Protein AF-0000000075208226 (afdb_homodimer)

Sequence (206 aa):
MAIVNATDQTFNTETSEGLVLADFWAPWCGPCKMIAPVLEELDQENEAVKIVKLDVDENQETAGKYGVMSIPTLMVFKDGELVEQVVGFQPKEALAQLLEKHKMAIVNATDQTFNTETSEGLVLADFWAPWCGPCKMIAPVLEELDQENEAVKIVKLDVDENQETAGKYGVMSIPTLMVFKDGELVEQVVGFQPKEALAQLLEKHK

Secondary structure (DSSP, 8-state):
-PPEE--TTTHHHHTSSSEEEEEEE-TT-HHHHHHHHHHHHHHHH-TTEEEEEEETTT-HHHHHHTT--SSSEEEEEETTEEEEEEES---HHHHHHHHHTT-/-PPEE--TTTHHHHTSSSEEEEEEE-TT-HHHHHHHHHHHHHHHH-TTEEEEEEETTT-HHHHHHTT--SSSEEEEEETTEEEEEEES---HHHHHHHHHTT-

pLDDT: mean 95.99, std 4.0, range [64.94, 98.88]

Foldseek 3Di:
DDEAEDALVCVQVQQQAFKEKEWEDAPPDDLSVVCVVLVVVCVVVDVRYHYYYYDCVRHVPVCVVVVPDAPRKIFIGHNRDTDDIDHTHDHNVRVVVVSVVVD/DDEAEDALVCVQVQQQAFKEKEWEDAPPDDLSVVCVVLVVVCVVVDVRYHYYYYDCVRHVPVCVVVVPDAPRKIFIGHNRHTDDIDHTHDHNVRVVVVSVVVD

Solvent-accessible surface area (backbone atoms only — not comparable to full-atom values): 10830 Å² total; per-residue (Å²): 86,80,73,40,78,42,44,67,85,40,38,65,70,70,32,40,60,52,42,23,43,36,39,36,31,46,96,86,35,65,57,32,59,63,38,48,61,45,51,52,51,47,23,71,73,32,71,76,37,45,43,35,33,32,47,40,87,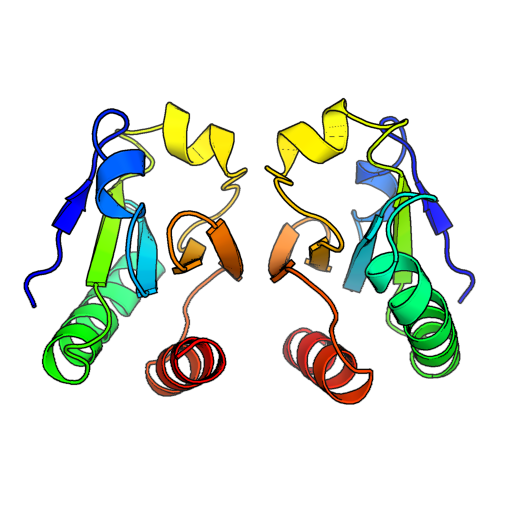83,19,51,64,50,32,50,53,56,36,61,82,60,72,24,28,39,35,34,23,49,53,54,39,77,45,34,34,41,45,45,81,63,57,58,69,56,51,51,51,56,51,57,73,72,105,88,79,73,38,79,44,44,66,85,39,39,66,70,71,32,40,60,51,41,22,43,35,38,36,31,47,96,88,36,63,57,32,60,63,38,49,63,44,52,52,51,46,25,72,72,31,73,76,38,46,43,36,35,34,47,40,85,83,20,51,66,49,33,51,53,56,36,61,82,61,72,24,26,39,34,34,23,51,52,53,38,76,44,34,35,41,46,45,81,63,57,58,68,58,51,50,51,57,52,59,73,72,105

Nearest PDB structures (foldseek):
  3hhv-assembly1_A-2  TM=9.710E-01  e=3.296E-13  Saccharolobus solfataricus
  3f3q-assembly1_A  TM=9.389E-01  e=1.644E-11  Saccharomyces cerevisiae
  7ysi-assembly1_A  TM=9.400E-01  e=1.464E-10  Acinetobacter baumannii
  5ykw-assembly1_A  TM=9.027E-01  e=3.035E-10  Saccharomyces cerevisiae S288C
  1r26-assembly1_A  TM=8.279E-01  e=9.361E-10  Trypanosoma brucei brucei

Structure (mmCIF, N/CA/C/O backbone):
data_AF-0000000075208226-model_v1
#
loop_
_entity.id
_entity.type
_entity.pdbx_description
1 polymer Thioredoxin
#
loop_
_atom_site.group_PDB
_atom_site.id
_atom_site.type_symbol
_atom_site.label_atom_id
_atom_site.label_alt_id
_atom_site.label_comp_id
_atom_site.label_asym_id
_atom_site.label_entity_id
_atom_site.label_seq_id
_atom_site.pdbx_PDB_ins_code
_atom_site.Cartn_x
_atom_site.Cartn_y
_atom_site.Cartn_z
_atom_site.occupancy
_atom_site.B_iso_or_equiv
_atom_site.auth_seq_id
_atom_site.auth_comp_id
_atom_site.auth_asym_id
_atom_site.auth_atom_id
_atom_site.pdbx_PDB_model_num
ATOM 1 N N . MET A 1 1 ? -4.32 -23.328 -3.818 1 65.06 1 MET A N 1
ATOM 2 C CA . MET A 1 1 ? -4.57 -23.031 -5.227 1 65.06 1 MET A CA 1
ATOM 3 C C . MET A 1 1 ? -3.275 -22.703 -5.957 1 65.06 1 MET A C 1
ATOM 5 O O . MET A 1 1 ? -2.264 -22.391 -5.32 1 65.06 1 MET A O 1
ATOM 9 N N . ALA A 1 2 ? -3.287 -22.875 -7.258 1 85.69 2 ALA A N 1
ATOM 10 C CA . ALA A 1 2 ? -2.037 -22.656 -7.98 1 85.69 2 ALA A CA 1
ATOM 11 C C . ALA A 1 2 ? -1.746 -21.156 -8.133 1 85.69 2 ALA A C 1
ATOM 13 O O . ALA A 1 2 ? -2.648 -20.375 -8.43 1 85.69 2 ALA A O 1
ATOM 14 N N . ILE A 1 3 ? -0.518 -20.797 -7.871 1 96.12 3 ILE A N 1
ATOM 15 C CA . ILE A 1 3 ? -0.047 -19.438 -8.062 1 96.12 3 ILE A CA 1
ATOM 16 C C . ILE A 1 3 ? -0.148 -19.047 -9.539 1 96.12 3 ILE A C 1
ATOM 18 O O . ILE A 1 3 ? 0.286 -19.812 -10.414 1 96.12 3 ILE A O 1
ATOM 22 N N . VAL A 1 4 ? -0.696 -17.922 -9.812 1 97.88 4 VAL A N 1
ATOM 23 C CA . VAL A 1 4 ? -0.943 -17.469 -11.172 1 97.88 4 VAL A CA 1
ATOM 24 C C . VAL A 1 4 ? 0.126 -16.453 -11.578 1 97.88 4 VAL A C 1
ATOM 26 O O . VAL A 1 4 ? 0.45 -15.547 -10.812 1 97.88 4 VAL A O 1
ATOM 29 N N . ASN A 1 5 ? 0.646 -16.625 -12.734 1 98.25 5 ASN A N 1
ATOM 30 C CA . ASN A 1 5 ? 1.503 -15.609 -13.328 1 98.25 5 ASN A CA 1
ATOM 31 C C . ASN A 1 5 ? 0.708 -14.664 -14.227 1 98.25 5 ASN A C 1
ATOM 33 O O . ASN A 1 5 ? 0.336 -15.031 -15.344 1 98.25 5 ASN A O 1
ATOM 37 N N . ALA A 1 6 ? 0.47 -13.492 -13.789 1 98.75 6 ALA A N 1
ATOM 38 C CA . ALA A 1 6 ? -0.34 -12.523 -14.523 1 98.75 6 ALA A CA 1
ATOM 39 C C . ALA A 1 6 ? 0.527 -11.664 -15.438 1 98.75 6 ALA A C 1
ATOM 41 O O . ALA A 1 6 ? 1.756 -11.68 -15.336 1 98.75 6 ALA A O 1
ATOM 42 N N . THR A 1 7 ? -0.099 -11.008 -16.406 1 98.75 7 THR A N 1
ATOM 43 C CA . THR A 1 7 ? 0.493 -10.047 -17.328 1 98.75 7 THR A CA 1
ATOM 44 C C . THR A 1 7 ? -0.26 -8.719 -17.281 1 98.75 7 THR A C 1
ATOM 46 O O . THR A 1 7 ? -1.289 -8.609 -16.609 1 98.75 7 THR A O 1
ATOM 49 N N . ASP A 1 8 ? 0.323 -7.758 -17.984 1 98.75 8 ASP A N 1
ATOM 50 C CA . ASP A 1 8 ? -0.383 -6.488 -18.125 1 98.75 8 ASP A CA 1
ATOM 51 C C . ASP A 1 8 ? -1.81 -6.703 -18.625 1 98.75 8 ASP A C 1
ATOM 53 O O . ASP A 1 8 ? -2.727 -5.977 -18.234 1 98.75 8 ASP A O 1
ATOM 57 N N . GLN A 1 9 ? -2.025 -7.77 -19.312 1 98.5 9 GLN A N 1
ATOM 58 C CA . GLN A 1 9 ? -3.318 -8 -19.953 1 98.5 9 GLN A CA 1
ATOM 59 C C . GLN A 1 9 ? -4.277 -8.719 -19 1 98.5 9 GLN A C 1
ATOM 61 O O . GLN A 1 9 ? -5.496 -8.562 -19.109 1 98.5 9 GLN A O 1
ATOM 66 N N . THR A 1 10 ? -3.773 -9.406 -18.078 1 98.75 10 THR A N 1
ATOM 67 C CA . THR A 1 10 ? -4.656 -10.297 -17.328 1 98.75 10 THR A CA 1
ATOM 68 C C . THR A 1 10 ? -4.723 -9.891 -15.859 1 98.75 10 THR A C 1
ATOM 70 O O . THR A 1 10 ? -5.594 -10.359 -15.117 1 98.75 10 THR A O 1
ATOM 73 N N . PHE A 1 11 ? -3.869 -9.062 -15.406 1 98.75 11 PHE A N 1
ATOM 74 C CA . PHE A 1 11 ? -3.732 -8.734 -13.992 1 98.75 11 PHE A CA 1
ATOM 75 C C . PHE A 1 11 ? -5.07 -8.305 -13.406 1 98.75 11 PHE A C 1
ATOM 77 O O . PHE A 1 11 ? -5.473 -8.781 -12.344 1 98.75 11 PHE A O 1
ATOM 84 N N . ASN A 1 12 ? -5.746 -7.387 -14.109 1 97.88 12 ASN A N 1
ATOM 85 C CA . ASN A 1 12 ? -7.023 -6.887 -13.609 1 97.88 12 ASN A CA 1
ATOM 86 C C . ASN A 1 12 ? -8.039 -8.016 -13.438 1 97.88 12 ASN A C 1
ATOM 88 O O . ASN A 1 12 ? -8.75 -8.07 -12.43 1 97.88 12 ASN A O 1
ATOM 92 N N . THR A 1 13 ? -8.078 -8.859 -14.367 1 98.44 13 THR A N 1
ATOM 93 C CA . THR A 1 13 ? -8.992 -10 -14.289 1 98.44 13 THR A CA 1
ATOM 94 C C . THR A 1 13 ? -8.609 -10.922 -13.141 1 98.44 13 THR A C 1
ATOM 96 O O . THR A 1 13 ? -9.477 -11.352 -12.375 1 98.44 13 THR A O 1
ATOM 99 N N . GLU A 1 14 ? -7.336 -11.078 -12.945 1 98.44 14 GLU A N 1
ATOM 100 C CA . GLU A 1 14 ? -6.848 -12.023 -11.945 1 98.44 14 GLU A CA 1
ATOM 101 C C . GLU A 1 14 ? -7.062 -11.5 -10.531 1 98.44 14 GLU A C 1
ATOM 103 O O . GLU A 1 14 ? -7.09 -12.273 -9.57 1 98.44 14 GLU A O 1
ATOM 108 N N . THR A 1 15 ? -7.219 -10.234 -10.367 1 98.19 15 THR A N 1
ATOM 109 C CA . THR A 1 15 ? -7.336 -9.664 -9.031 1 98.19 15 THR A CA 1
ATOM 110 C C . THR A 1 15 ? -8.75 -9.133 -8.789 1 98.19 15 THR A C 1
ATOM 112 O O . THR A 1 15 ? -9.016 -8.484 -7.773 1 98.19 15 THR A O 1
ATOM 115 N N . SER A 1 16 ? -9.68 -9.43 -9.617 1 98.06 16 SER A N 1
ATOM 116 C CA . SER A 1 16 ? -10.961 -8.742 -9.664 1 98.06 16 SER A CA 1
ATOM 117 C C . SER A 1 16 ? -11.938 -9.336 -8.648 1 98.06 16 SER A C 1
ATOM 119 O O . SER A 1 16 ? -12.961 -8.719 -8.328 1 98.06 16 SER A O 1
ATOM 121 N N . GLU A 1 17 ? -11.695 -10.562 -8.211 1 97.69 17 GLU A N 1
ATOM 122 C CA . GLU A 1 17 ? -12.641 -11.227 -7.316 1 97.69 17 GLU A CA 1
ATOM 123 C C . GLU A 1 17 ? -11.922 -11.906 -6.16 1 97.69 17 GLU A C 1
ATOM 125 O O . GLU A 1 17 ? -10.836 -12.469 -6.34 1 97.69 17 GLU A O 1
ATOM 130 N N . GLY A 1 18 ? -12.578 -11.773 -4.984 1 97.38 18 GLY A N 1
ATOM 131 C CA . GLY A 1 18 ? -12.039 -12.484 -3.836 1 97.38 18 GLY A CA 1
ATOM 132 C C . GLY A 1 18 ? -10.836 -11.797 -3.217 1 97.38 18 GLY A C 1
ATOM 133 O O . GLY A 1 18 ? -10.625 -10.602 -3.414 1 97.38 18 GLY A O 1
ATOM 134 N N . LEU A 1 19 ? -10.141 -12.516 -2.344 1 98 19 LEU A N 1
ATOM 135 C CA . LEU A 1 19 ? -8.914 -12.039 -1.71 1 98 19 LEU A CA 1
ATOM 136 C C . LEU A 1 19 ? -7.684 -12.508 -2.475 1 98 19 LEU A C 1
ATOM 138 O O . LEU A 1 19 ? -7.488 -13.711 -2.666 1 98 19 LEU A O 1
ATOM 142 N N . VAL A 1 20 ? -6.898 -11.523 -2.918 1 98.38 20 VAL A N 1
ATOM 143 C CA . VAL A 1 20 ? -5.754 -11.836 -3.768 1 98.38 20 VAL A CA 1
ATOM 144 C C . VAL A 1 20 ? -4.492 -11.203 -3.189 1 98.38 20 VAL A C 1
ATOM 146 O O . VAL A 1 20 ? -4.504 -10.031 -2.795 1 98.38 20 VAL A O 1
ATOM 149 N N . LEU A 1 21 ? -3.484 -11.984 -3.076 1 98.56 21 LEU A N 1
ATOM 150 C CA . LEU A 1 21 ? -2.146 -11.469 -2.812 1 98.56 21 LEU A CA 1
ATOM 151 C C . LEU A 1 21 ? -1.324 -11.406 -4.098 1 98.56 21 LEU A C 1
ATOM 153 O O . LEU A 1 21 ? -1.037 -12.445 -4.703 1 98.56 21 LEU A O 1
ATOM 157 N N . ALA A 1 22 ? -0.977 -10.188 -4.449 1 98.75 22 ALA A N 1
ATOM 158 C CA . ALA A 1 22 ? -0.174 -9.984 -5.652 1 98.75 22 ALA A CA 1
ATOM 159 C C . ALA A 1 22 ? 1.283 -9.695 -5.301 1 98.75 22 ALA A C 1
ATOM 161 O O . ALA A 1 22 ? 1.569 -8.812 -4.488 1 98.75 22 ALA A O 1
ATOM 162 N N . ASP A 1 23 ? 2.145 -10.453 -5.938 1 98.75 23 ASP A N 1
ATOM 163 C CA . ASP A 1 23 ? 3.586 -10.328 -5.75 1 98.75 23 ASP A CA 1
ATOM 164 C C . ASP A 1 23 ? 4.246 -9.688 -6.969 1 98.75 23 ASP A C 1
ATOM 166 O O . ASP A 1 23 ? 4.316 -10.305 -8.031 1 98.75 23 ASP A O 1
ATOM 170 N N . PHE A 1 24 ? 4.625 -8.469 -6.82 1 98.75 24 PHE A N 1
ATOM 171 C CA . PHE A 1 24 ? 5.438 -7.809 -7.836 1 98.75 24 PHE A CA 1
ATOM 172 C C . PHE A 1 24 ? 6.914 -8.156 -7.66 1 98.75 24 PHE A C 1
ATOM 174 O O . PHE A 1 24 ? 7.52 -7.809 -6.645 1 98.75 24 PHE A O 1
ATOM 181 N N . TRP A 1 25 ? 7.48 -8.773 -8.672 1 98.25 25 TRP A N 1
ATOM 182 C CA . TRP A 1 25 ? 8.789 -9.398 -8.516 1 98.25 25 TRP A CA 1
ATOM 183 C C . TRP A 1 25 ? 9.609 -9.289 -9.797 1 98.25 25 TRP A C 1
ATOM 185 O O . TRP A 1 25 ? 9.125 -8.766 -10.805 1 98.25 25 TRP A O 1
ATOM 195 N N . ALA A 1 26 ? 10.875 -9.656 -9.68 1 98.38 26 ALA A N 1
ATOM 196 C CA . ALA A 1 26 ? 11.766 -9.836 -10.82 1 98.38 26 ALA A CA 1
ATOM 197 C C . ALA A 1 26 ? 12.758 -10.969 -10.578 1 98.38 26 ALA A C 1
ATOM 199 O O . ALA A 1 26 ? 13.078 -11.281 -9.43 1 98.38 26 ALA A O 1
ATOM 200 N N . PRO A 1 27 ? 13.234 -11.586 -11.68 1 97 27 PRO A N 1
ATOM 201 C CA . PRO A 1 27 ? 14.148 -12.719 -11.516 1 97 27 PRO A CA 1
ATOM 202 C C . PRO A 1 27 ? 15.477 -12.32 -10.867 1 97 27 PRO A C 1
ATOM 204 O O . PRO A 1 27 ? 16.141 -13.156 -10.258 1 97 27 PRO A O 1
ATOM 207 N N . TRP A 1 28 ? 15.914 -11.086 -10.961 1 97.06 28 TRP A N 1
ATOM 208 C CA . TRP A 1 28 ? 17.203 -10.609 -10.461 1 97.06 28 TRP A CA 1
ATOM 209 C C . TRP A 1 28 ? 17.078 -10.094 -9.031 1 97.06 28 TRP A C 1
ATOM 211 O O . TRP A 1 28 ? 18.062 -9.656 -8.4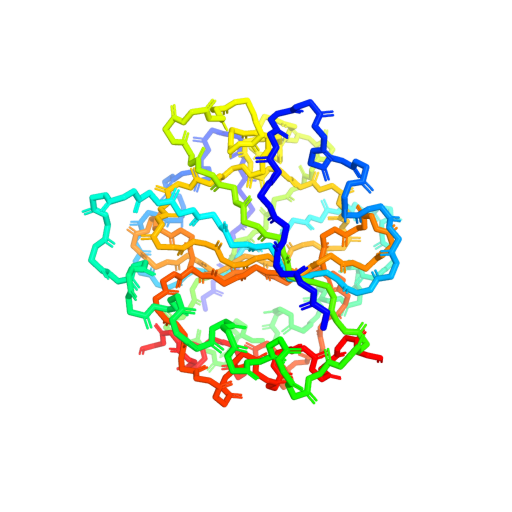3 1 97.06 28 TRP A O 1
ATOM 221 N N . CYS A 1 29 ? 15.977 -10.18 -8.531 1 97.12 29 CYS A N 1
ATOM 222 C CA . CYS A 1 29 ? 15.727 -9.617 -7.211 1 97.12 29 CYS A CA 1
ATOM 223 C C . CYS A 1 29 ? 15.938 -10.664 -6.125 1 97.12 29 CYS A C 1
ATOM 225 O O . CYS A 1 29 ? 15.133 -11.586 -5.988 1 97.12 29 CYS A O 1
ATOM 227 N N . GLY A 1 30 ? 16.891 -10.562 -5.285 1 96.31 30 GLY A N 1
ATOM 228 C CA . GLY A 1 30 ? 17.234 -11.508 -4.238 1 96.31 30 GLY A CA 1
ATOM 229 C C . GLY A 1 30 ? 16.125 -11.734 -3.238 1 96.31 30 GLY A C 1
ATOM 230 O O . GLY A 1 30 ? 15.656 -12.859 -3.068 1 96.31 30 GLY A O 1
ATOM 231 N N . PRO A 1 31 ? 15.727 -10.648 -2.623 1 96.94 31 PRO A N 1
ATOM 232 C CA . PRO A 1 31 ? 14.617 -10.805 -1.685 1 96.94 31 PRO A CA 1
ATOM 233 C C . PRO A 1 31 ? 13.383 -11.438 -2.328 1 96.94 31 PRO A C 1
ATOM 235 O O . PRO A 1 31 ? 12.664 -12.195 -1.676 1 96.94 31 PRO A O 1
ATOM 238 N N . CYS A 1 32 ? 13.109 -11.117 -3.539 1 97.81 32 CYS A N 1
ATOM 239 C CA . CYS A 1 32 ? 11.992 -11.734 -4.246 1 97.81 32 CYS A CA 1
ATOM 240 C C . CYS A 1 32 ? 12.141 -13.25 -4.27 1 97.81 32 CYS A C 1
ATOM 242 O O . CYS A 1 32 ? 11.156 -13.977 -4.094 1 97.81 32 CYS A O 1
ATOM 244 N N . LYS A 1 33 ? 13.258 -13.648 -4.488 1 96.56 33 LYS A N 1
ATOM 245 C CA . LYS A 1 33 ? 13.508 -15.086 -4.488 1 96.56 33 LYS A CA 1
ATOM 246 C C . LYS A 1 33 ? 13.25 -15.688 -3.111 1 96.56 33 LYS A C 1
ATOM 248 O O . LYS A 1 33 ? 12.781 -16.828 -3.004 1 96.56 33 LYS A O 1
ATOM 253 N N . MET A 1 34 ? 13.516 -14.906 -2.1 1 96.12 34 MET A N 1
ATOM 254 C CA . MET A 1 34 ? 13.328 -15.359 -0.725 1 96.12 34 MET A CA 1
ATOM 255 C C . MET A 1 34 ? 11.844 -15.461 -0.384 1 96.12 34 MET A C 1
ATOM 257 O O . MET A 1 34 ? 11.445 -16.281 0.447 1 96.12 34 MET A O 1
ATOM 261 N N . ILE A 1 35 ? 11.062 -14.719 -1.038 1 96.31 35 ILE A N 1
ATOM 262 C CA . ILE A 1 35 ? 9.641 -14.68 -0.72 1 96.31 35 ILE A CA 1
ATOM 263 C C . ILE A 1 35 ? 8.914 -15.781 -1.492 1 96.31 35 ILE A C 1
ATOM 265 O O . ILE A 1 35 ? 7.848 -16.234 -1.08 1 96.31 35 ILE A O 1
ATOM 269 N N . ALA A 1 36 ? 9.508 -16.219 -2.57 1 96.12 36 ALA A N 1
ATOM 270 C CA . ALA A 1 36 ? 8.859 -17.172 -3.465 1 96.12 36 ALA A CA 1
ATOM 271 C C . ALA A 1 36 ? 8.422 -18.422 -2.709 1 96.12 36 ALA A C 1
ATOM 273 O O . ALA A 1 36 ? 7.254 -18.812 -2.766 1 96.12 36 ALA A O 1
ATOM 274 N N . PRO A 1 37 ? 9.32 -19.031 -1.922 1 96.38 37 PRO A N 1
ATOM 275 C CA . PRO A 1 37 ? 8.898 -20.219 -1.181 1 96.38 37 PRO A CA 1
ATOM 276 C C . PRO A 1 37 ? 7.84 -19.906 -0.124 1 96.38 37 PRO A C 1
ATOM 278 O O . PRO A 1 37 ? 6.996 -20.75 0.18 1 96.38 37 PRO A O 1
ATOM 281 N N . VAL A 1 38 ? 7.871 -18.797 0.464 1 96.81 38 VAL A N 1
ATOM 282 C CA . VAL A 1 38 ? 6.883 -18.359 1.447 1 96.81 38 VAL A CA 1
ATOM 283 C C . VAL A 1 38 ? 5.5 -18.312 0.803 1 96.81 38 VAL A C 1
ATOM 285 O O . VAL A 1 38 ? 4.52 -18.766 1.385 1 96.81 38 VAL A O 1
ATOM 288 N N . LEU A 1 39 ? 5.488 -17.766 -0.419 1 97.44 39 LEU A N 1
ATOM 289 C CA . LEU A 1 39 ? 4.223 -17.656 -1.143 1 97.44 39 LEU A CA 1
ATOM 290 C C . LEU A 1 39 ? 3.686 -19.047 -1.484 1 97.44 39 LEU A C 1
ATOM 292 O O . LEU A 1 39 ? 2.475 -19.281 -1.444 1 97.44 39 LEU A O 1
ATOM 296 N N . GLU A 1 40 ? 4.559 -19.953 -1.773 1 96.31 40 GLU A N 1
ATOM 297 C CA . GLU A 1 40 ? 4.148 -21.312 -2.057 1 96.31 40 GLU A CA 1
ATOM 298 C C . GLU A 1 40 ? 3.52 -21.969 -0.828 1 96.31 40 GLU A C 1
ATOM 300 O O . GLU A 1 40 ? 2.482 -22.625 -0.931 1 96.31 40 GLU A O 1
ATOM 305 N N . GLU A 1 41 ? 4.141 -21.734 0.248 1 96.38 41 GLU A N 1
ATOM 306 C CA . GLU A 1 41 ? 3.607 -22.281 1.49 1 96.38 41 GLU A CA 1
ATOM 307 C C . GLU A 1 41 ? 2.25 -21.672 1.824 1 96.38 41 GLU A C 1
ATOM 309 O O . GLU A 1 41 ? 1.317 -22.391 2.201 1 96.38 41 GLU A O 1
ATOM 314 N N . LEU A 1 42 ? 2.166 -20.391 1.661 1 96.19 42 LEU A N 1
ATOM 315 C CA . LEU A 1 42 ? 0.911 -19.703 1.933 1 96.19 42 LEU A CA 1
ATOM 316 C C . LEU A 1 42 ? -0.197 -20.203 1.012 1 96.19 42 LEU A C 1
ATOM 318 O O . LEU A 1 42 ? -1.345 -20.344 1.437 1 96.19 42 LEU A O 1
ATOM 322 N N . ASP A 1 43 ? 0.207 -20.422 -0.193 1 95.56 43 ASP A N 1
ATOM 323 C CA . ASP A 1 43 ? -0.751 -20.906 -1.176 1 95.56 43 ASP A CA 1
ATOM 324 C C . ASP A 1 43 ? -1.302 -22.281 -0.769 1 95.56 43 ASP A C 1
ATOM 326 O O . ASP A 1 43 ? -2.49 -22.547 -0.943 1 95.56 43 ASP A O 1
ATOM 330 N N . GLN A 1 44 ? -0.489 -23.047 -0.189 1 94.19 44 GLN A N 1
ATOM 331 C CA . GLN A 1 44 ? -0.877 -24.391 0.226 1 94.19 44 GLN A CA 1
ATOM 332 C C . GLN A 1 44 ? -1.74 -24.344 1.484 1 94.19 44 GLN A C 1
ATOM 334 O O . GLN A 1 44 ? -2.668 -25.141 1.634 1 94.19 44 GLN A O 1
ATOM 339 N N . GLU A 1 45 ? -1.533 -23.375 2.225 1 93.31 45 GLU A N 1
ATOM 340 C CA . GLU A 1 45 ? -2.154 -23.328 3.545 1 93.31 45 GLU A CA 1
ATOM 341 C C . GLU A 1 45 ? -3.453 -22.531 3.52 1 93.31 45 GLU A C 1
ATOM 343 O O . GLU A 1 45 ? -4.266 -22.625 4.441 1 93.31 45 GLU A O 1
ATOM 348 N N . ASN A 1 46 ? -3.611 -21.703 2.541 1 90.44 46 ASN A N 1
ATOM 349 C CA . ASN A 1 46 ? -4.75 -20.781 2.518 1 90.44 46 ASN A CA 1
ATOM 350 C C . ASN A 1 46 ? -5.504 -20.859 1.193 1 90.44 46 ASN A C 1
ATOM 352 O O . ASN A 1 46 ? -5.273 -20.047 0.295 1 90.44 46 ASN A O 1
ATOM 356 N N . GLU A 1 47 ? -6.477 -21.578 1.191 1 88.5 47 GLU A N 1
ATOM 357 C CA . GLU A 1 47 ? -7.223 -21.812 -0.042 1 88.5 47 GLU A CA 1
ATOM 358 C C . GLU A 1 47 ? -8.109 -20.609 -0.387 1 88.5 47 GLU A C 1
ATOM 360 O O . GLU A 1 47 ? -8.523 -20.453 -1.538 1 88.5 47 GLU A O 1
ATOM 365 N N . ALA A 1 48 ? -8.32 -19.875 0.546 1 93.19 48 ALA A N 1
ATOM 366 C CA . ALA A 1 48 ? -9.242 -18.766 0.351 1 93.19 48 ALA A CA 1
ATOM 367 C C . ALA A 1 48 ? -8.531 -17.562 -0.277 1 93.19 48 ALA A C 1
ATOM 369 O O . ALA A 1 48 ? -9.18 -16.578 -0.661 1 93.19 48 ALA A O 1
ATOM 370 N N . VAL A 1 49 ? -7.242 -17.719 -0.421 1 96.81 49 VAL A N 1
ATOM 371 C CA . VAL A 1 49 ? -6.469 -16.609 -0.956 1 96.81 49 VAL A CA 1
ATOM 372 C C . VAL A 1 49 ? -5.812 -17.016 -2.273 1 96.81 49 VAL A C 1
ATOM 374 O O . VAL A 1 49 ? -5.129 -18.047 -2.34 1 96.81 49 VAL A O 1
ATOM 377 N N . LYS A 1 50 ? -6.066 -16.203 -3.264 1 97.94 50 LYS A N 1
ATOM 378 C CA . LYS A 1 50 ? -5.383 -16.391 -4.539 1 97.94 50 LYS A CA 1
ATOM 379 C C . LYS A 1 50 ? -4.055 -15.633 -4.566 1 97.94 50 LYS A C 1
ATOM 381 O O . LYS A 1 50 ? -3.98 -14.477 -4.152 1 97.94 50 LYS A O 1
ATOM 386 N N . ILE A 1 51 ? -3.051 -16.312 -5.027 1 98.31 51 ILE A N 1
ATOM 387 C CA . ILE A 1 51 ? -1.752 -15.664 -5.145 1 98.31 51 ILE A CA 1
ATOM 388 C C . ILE A 1 51 ? -1.423 -15.43 -6.617 1 98.31 51 ILE A C 1
ATOM 390 O O . ILE A 1 51 ? -1.506 -16.359 -7.43 1 98.31 51 ILE A O 1
ATOM 394 N N . VAL A 1 52 ? -1.104 -14.188 -6.91 1 98.75 52 VAL A N 1
ATOM 395 C CA . VAL A 1 52 ? -0.775 -13.75 -8.258 1 98.75 52 VAL A CA 1
ATOM 396 C C . VAL A 1 52 ? 0.633 -13.156 -8.289 1 98.75 52 VAL A C 1
ATOM 398 O O . VAL A 1 52 ? 1.016 -12.414 -7.383 1 98.75 52 VAL A O 1
ATOM 401 N N . LYS A 1 53 ? 1.386 -13.547 -9.297 1 98.69 53 LYS A N 1
ATOM 402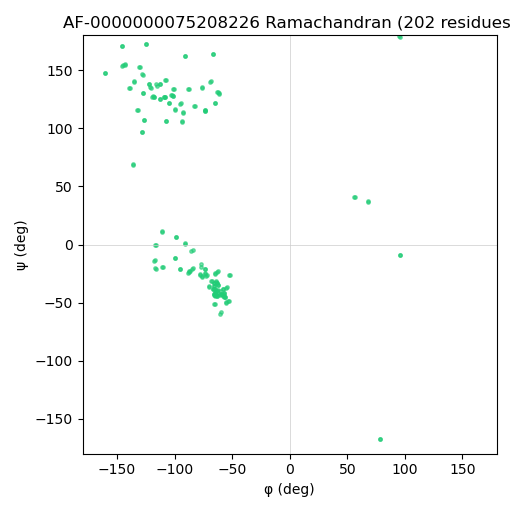 C CA . LYS A 1 53 ? 2.719 -12.984 -9.484 1 98.69 53 LYS A CA 1
ATOM 403 C C . LYS A 1 53 ? 2.783 -12.133 -10.75 1 98.69 53 LYS A C 1
ATOM 405 O O . LYS A 1 53 ? 2.207 -12.5 -11.781 1 98.69 53 LYS A O 1
ATOM 410 N N . LEU A 1 54 ? 3.449 -11.023 -10.625 1 98.88 54 LEU A N 1
ATOM 411 C CA . LEU A 1 54 ? 3.656 -10.156 -11.781 1 98.88 54 LEU A CA 1
ATOM 412 C C . LEU A 1 54 ? 5.121 -9.734 -11.891 1 98.88 54 LEU A C 1
ATOM 414 O O . LEU A 1 54 ? 5.637 -9.039 -11.016 1 98.88 54 LEU A O 1
ATOM 418 N N . ASP A 1 55 ? 5.793 -10.18 -13.016 1 98.75 55 ASP A N 1
ATOM 419 C CA . ASP A 1 55 ? 7.156 -9.758 -13.328 1 98.75 55 ASP A CA 1
ATOM 420 C C . ASP A 1 55 ? 7.184 -8.312 -13.82 1 98.75 55 ASP A C 1
ATOM 422 O O . ASP A 1 55 ? 6.68 -8.008 -14.906 1 98.75 55 ASP A O 1
ATOM 426 N N . VAL A 1 56 ? 7.848 -7.438 -13.016 1 98.38 56 VAL A N 1
ATOM 427 C CA . VAL A 1 56 ? 7.738 -6.008 -13.289 1 98.38 56 VAL A CA 1
ATOM 428 C C . VAL A 1 56 ? 8.555 -5.656 -14.523 1 98.38 56 VAL A C 1
ATOM 430 O O . VAL A 1 56 ? 8.289 -4.652 -15.188 1 98.38 56 VAL A O 1
ATOM 433 N N . ASP A 1 57 ? 9.578 -6.441 -14.852 1 98.19 57 ASP A N 1
ATOM 434 C CA . ASP A 1 57 ? 10.383 -6.168 -16.031 1 98.19 57 ASP A CA 1
ATOM 435 C C . ASP A 1 57 ? 9.578 -6.391 -17.312 1 98.19 57 ASP A C 1
ATOM 437 O O . ASP A 1 57 ? 9.734 -5.656 -18.297 1 98.19 57 ASP A O 1
ATOM 441 N N . GLU A 1 58 ? 8.68 -7.289 -17.266 1 98.31 58 GLU A N 1
ATOM 442 C CA . GLU A 1 58 ? 7.926 -7.676 -18.453 1 98.31 58 GLU A CA 1
ATOM 443 C C . GLU A 1 58 ? 6.559 -7 -18.484 1 98.31 58 GLU A C 1
ATOM 445 O O . GLU A 1 58 ? 5.855 -7.059 -19.484 1 98.31 58 GLU A O 1
ATOM 450 N N . ASN A 1 59 ? 6.207 -6.41 -17.406 1 98.56 59 ASN A N 1
ATOM 451 C CA . ASN A 1 59 ? 4.867 -5.855 -17.25 1 98.56 59 ASN A CA 1
ATOM 452 C C . ASN A 1 59 ? 4.902 -4.469 -16.625 1 98.56 59 ASN A C 1
ATOM 454 O O . ASN A 1 59 ? 4.352 -4.266 -15.531 1 98.56 59 ASN A O 1
ATOM 458 N N . GLN A 1 60 ? 5.395 -3.521 -17.328 1 97.38 60 GLN A N 1
ATOM 459 C CA . GLN A 1 60 ? 5.691 -2.189 -16.812 1 97.38 60 GLN A CA 1
ATOM 460 C C . GLN A 1 60 ? 4.422 -1.351 -16.688 1 97.38 60 GLN A C 1
ATOM 462 O O . GLN A 1 60 ? 4.34 -0.457 -15.836 1 97.38 60 GLN A O 1
ATOM 467 N N . GLU A 1 61 ? 3.479 -1.674 -17.469 1 97.5 61 GLU A N 1
ATOM 468 C CA . GLU A 1 61 ? 2.24 -0.902 -17.406 1 97.5 61 GLU A CA 1
ATOM 469 C C . GLU A 1 61 ? 1.537 -1.082 -16.062 1 97.5 61 GLU A C 1
ATOM 471 O O . GLU A 1 61 ? 1.205 -0.101 -15.398 1 97.5 61 GLU A O 1
ATOM 476 N N . THR A 1 62 ? 1.356 -2.312 -15.672 1 97.44 62 THR A N 1
ATOM 477 C CA . THR A 1 62 ? 0.696 -2.605 -14.406 1 97.44 62 THR A CA 1
ATOM 478 C C . THR A 1 62 ? 1.534 -2.109 -13.227 1 97.44 62 THR A C 1
ATOM 480 O O . THR A 1 62 ? 1.006 -1.503 -12.297 1 97.44 62 THR A O 1
ATOM 483 N N . ALA A 1 63 ? 2.863 -2.344 -13.297 1 96.81 63 ALA A N 1
ATOM 484 C CA . ALA A 1 63 ? 3.752 -1.856 -12.242 1 96.81 63 ALA A CA 1
ATOM 485 C C . ALA A 1 63 ? 3.646 -0.341 -12.094 1 96.81 63 ALA A C 1
ATOM 487 O O . ALA A 1 63 ? 3.592 0.178 -10.977 1 96.81 63 ALA A O 1
ATOM 488 N N . GLY A 1 64 ? 3.625 0.32 -13.227 1 94.56 64 GLY A N 1
ATOM 489 C CA . GLY A 1 64 ? 3.473 1.766 -13.211 1 94.56 64 GLY A CA 1
ATOM 490 C C . GLY A 1 64 ? 2.131 2.221 -12.672 1 94.56 64 GLY A C 1
ATOM 491 O O . GLY A 1 64 ? 2.062 3.166 -11.883 1 94.56 64 GLY A O 1
ATOM 492 N N . LYS A 1 65 ? 1.05 1.565 -13.031 1 93.88 65 LYS A N 1
ATOM 493 C CA . LYS A 1 65 ? -0.303 1.909 -12.602 1 93.88 65 LYS A CA 1
ATOM 494 C C . LYS A 1 65 ? -0.422 1.887 -11.078 1 93.88 65 LYS A C 1
ATOM 496 O O . LYS A 1 65 ? -1.083 2.744 -10.492 1 93.88 65 LYS A O 1
ATOM 501 N N . TYR A 1 66 ? 0.247 0.933 -10.5 1 95.19 66 TYR A N 1
ATOM 502 C CA . TYR A 1 66 ? 0.118 0.774 -9.055 1 95.19 66 TYR A CA 1
ATOM 503 C C . TYR A 1 66 ? 1.29 1.422 -8.328 1 95.19 66 TYR A C 1
ATOM 505 O O . TYR A 1 66 ? 1.467 1.225 -7.121 1 95.19 66 TYR A O 1
ATOM 513 N N . GLY A 1 67 ? 2.096 2.094 -9.07 1 91.5 67 GLY A N 1
ATOM 514 C CA . GLY A 1 67 ? 3.15 2.883 -8.461 1 91.5 67 GLY A CA 1
ATOM 515 C C . GLY A 1 67 ? 4.219 2.037 -7.793 1 91.5 67 GLY A C 1
ATOM 516 O O . GLY A 1 67 ? 4.734 2.398 -6.734 1 91.5 67 GLY A O 1
ATOM 517 N N . VAL A 1 68 ? 4.555 0.916 -8.375 1 95.06 68 VAL A N 1
ATOM 518 C CA . VAL A 1 68 ? 5.59 0.054 -7.816 1 95.06 68 VAL A CA 1
ATOM 519 C C . VAL A 1 68 ? 6.965 0.679 -8.055 1 95.06 68 VAL A C 1
ATOM 521 O O . VAL A 1 68 ? 7.406 0.811 -9.195 1 95.06 68 VAL A O 1
ATOM 524 N N . MET A 1 69 ? 7.555 1.021 -6.953 1 89.44 69 MET A N 1
ATOM 525 C CA . MET A 1 69 ? 8.828 1.725 -7.055 1 89.44 69 MET A CA 1
ATOM 526 C C . MET A 1 69 ? 9.977 0.843 -6.57 1 89.44 69 MET A C 1
ATOM 528 O O . MET A 1 69 ? 11.141 1.136 -6.832 1 89.44 69 MET A O 1
ATOM 532 N N . SER A 1 70 ? 9.664 -0.11 -5.844 1 94 70 SER A N 1
ATOM 533 C CA . SER A 1 70 ? 10.617 -1.081 -5.32 1 94 70 SER A CA 1
ATOM 534 C C . SER A 1 70 ? 10.016 -2.484 -5.289 1 94 70 SER A C 1
ATOM 536 O O . SER A 1 70 ? 8.797 -2.645 -5.352 1 94 70 SER A O 1
ATOM 538 N N . ILE A 1 71 ? 10.922 -3.453 -5.332 1 96.69 71 ILE A N 1
ATOM 539 C CA . ILE A 1 71 ? 10.461 -4.836 -5.25 1 96.69 71 ILE A CA 1
ATOM 540 C C . ILE A 1 71 ? 11.281 -5.59 -4.207 1 96.69 71 ILE A C 1
ATOM 542 O O . ILE A 1 71 ? 12.453 -5.277 -3.984 1 96.69 71 ILE A O 1
ATOM 546 N N . PRO A 1 72 ? 10.711 -6.633 -3.596 1 98.19 72 PRO A N 1
ATOM 547 C CA . PRO A 1 72 ? 9.328 -7.062 -3.807 1 98.19 72 PRO A CA 1
ATOM 548 C C . PRO A 1 72 ? 8.312 -6.07 -3.25 1 98.19 72 PRO A C 1
ATOM 550 O O . PRO A 1 72 ? 8.578 -5.402 -2.246 1 98.19 72 PRO A O 1
ATOM 553 N N . THR A 1 73 ? 7.246 -5.84 -3.914 1 98.25 73 THR A N 1
ATOM 554 C CA . THR A 1 73 ? 6.027 -5.207 -3.42 1 98.25 73 THR A CA 1
ATOM 555 C C . THR A 1 73 ? 4.875 -6.203 -3.393 1 98.25 73 THR A C 1
ATOM 557 O O . THR A 1 73 ? 4.617 -6.895 -4.383 1 98.25 73 THR A O 1
ATOM 560 N N . LEU A 1 74 ? 4.281 -6.316 -2.227 1 98.44 74 LEU A N 1
ATOM 561 C CA . LEU A 1 74 ? 3.137 -7.207 -2.041 1 98.44 74 LEU A CA 1
ATOM 562 C C . LEU A 1 74 ? 1.854 -6.406 -1.838 1 98.44 74 LEU A C 1
ATOM 564 O O . LEU A 1 74 ? 1.793 -5.531 -0.968 1 98.44 74 LEU A O 1
ATOM 568 N N . MET A 1 75 ? 0.876 -6.746 -2.654 1 98.12 75 MET A N 1
ATOM 569 C CA . MET A 1 75 ? -0.397 -6.035 -2.592 1 98.12 75 MET A CA 1
ATOM 570 C C . MET A 1 75 ? -1.547 -7 -2.326 1 98.12 75 MET A C 1
ATOM 572 O O . MET A 1 75 ? -1.587 -8.094 -2.889 1 98.12 75 MET A O 1
ATOM 576 N N . VAL A 1 76 ? -2.453 -6.566 -1.452 1 98.12 76 VAL A N 1
ATOM 577 C CA . VAL A 1 76 ? -3.67 -7.328 -1.179 1 98.12 76 VAL A CA 1
ATOM 578 C C . VAL A 1 76 ? -4.863 -6.656 -1.855 1 98.12 76 VAL A C 1
ATOM 580 O O . VAL A 1 76 ? -5.109 -5.465 -1.65 1 98.12 76 VAL A O 1
ATOM 583 N N . PHE A 1 77 ? -5.453 -7.43 -2.672 1 98 77 PHE A N 1
ATOM 584 C CA . PHE A 1 77 ? -6.688 -6.992 -3.312 1 98 77 PHE A CA 1
ATOM 585 C C . PHE A 1 77 ? -7.887 -7.738 -2.744 1 98 77 PHE A C 1
ATOM 587 O O . PHE A 1 77 ? -7.805 -8.938 -2.467 1 98 77 PHE A O 1
ATOM 594 N N . LYS A 1 78 ? -8.984 -7.047 -2.584 1 97.44 78 LYS A N 1
ATOM 595 C CA . LYS A 1 78 ? -10.273 -7.633 -2.246 1 97.44 78 LYS A CA 1
ATOM 596 C C . LYS A 1 78 ? -11.352 -7.207 -3.24 1 97.44 78 LYS A C 1
ATOM 598 O O . LYS A 1 78 ? -11.719 -6.031 -3.295 1 97.44 78 LYS A O 1
ATOM 603 N N . ASP A 1 79 ? -11.719 -8.117 -4.047 1 97.12 79 ASP A N 1
ATOM 604 C CA . ASP A 1 79 ? -12.742 -7.879 -5.059 1 97.12 79 ASP A CA 1
ATOM 605 C C . ASP A 1 79 ? -12.359 -6.711 -5.965 1 97.12 79 ASP A C 1
ATOM 607 O O . ASP A 1 79 ? -13.172 -5.812 -6.203 1 97.12 79 ASP A O 1
ATOM 611 N N . GLY A 1 80 ? -11.117 -6.684 -6.289 1 96.19 80 GLY A N 1
ATOM 612 C CA . GLY A 1 80 ? -10.633 -5.746 -7.289 1 96.19 80 GLY A CA 1
ATOM 613 C C . GLY A 1 80 ? -10.07 -4.473 -6.688 1 96.19 80 GLY A C 1
ATOM 614 O O . GLY A 1 80 ? -9.453 -3.664 -7.391 1 96.19 80 GLY A O 1
ATOM 615 N N . GLU A 1 81 ? -10.266 -4.312 -5.367 1 94.69 81 GLU A N 1
ATOM 616 C CA . GLU A 1 81 ? -9.805 -3.1 -4.699 1 94.69 81 GLU A CA 1
ATOM 617 C C . GLU A 1 81 ? -8.508 -3.348 -3.943 1 94.69 81 GLU A C 1
ATOM 619 O O . GLU A 1 81 ? -8.391 -4.324 -3.201 1 94.69 81 GLU A O 1
ATOM 624 N N . LEU A 1 82 ? -7.488 -2.506 -4.203 1 96.38 82 LEU A N 1
ATOM 625 C CA . LEU A 1 82 ? -6.281 -2.543 -3.387 1 96.38 82 LEU A CA 1
ATOM 626 C C . LEU A 1 82 ? -6.582 -2.141 -1.948 1 96.38 82 LEU A C 1
ATOM 628 O O . LEU A 1 82 ? -7.086 -1.041 -1.7 1 96.38 82 LEU A O 1
ATOM 632 N N . VAL A 1 83 ? -6.277 -3.033 -1.011 1 95.94 83 VAL A N 1
ATOM 633 C CA . VAL A 1 83 ? -6.664 -2.729 0.362 1 95.94 83 VAL A CA 1
ATOM 634 C C . VAL A 1 83 ? -5.418 -2.586 1.233 1 95.94 83 VAL A C 1
ATOM 636 O O . VAL A 1 83 ? -5.473 -1.997 2.314 1 95.94 83 VAL A O 1
ATOM 639 N N . GLU A 1 84 ? -4.301 -3.148 0.78 1 96.56 84 GLU A N 1
ATOM 640 C CA . GLU A 1 84 ? -3.057 -3.02 1.536 1 96.56 84 GLU A CA 1
ATOM 641 C C . GLU A 1 84 ? -1.843 -3.297 0.653 1 96.56 84 GLU A C 1
ATOM 643 O O . GLU A 1 84 ? -1.927 -4.07 -0.302 1 96.56 84 GLU A O 1
ATOM 648 N N . GLN A 1 85 ? -0.773 -2.625 0.945 1 97 85 GLN A N 1
ATOM 649 C CA . GLN A 1 85 ? 0.499 -2.826 0.259 1 97 85 GLN A CA 1
ATOM 650 C C . GLN A 1 85 ? 1.665 -2.795 1.243 1 97 85 GLN A C 1
ATOM 652 O O . GLN A 1 85 ? 1.693 -1.969 2.156 1 97 85 GLN A O 1
ATOM 657 N N . VAL A 1 86 ? 2.549 -3.742 1.078 1 96.44 86 VAL A N 1
ATOM 658 C CA . VAL A 1 86 ? 3.801 -3.75 1.827 1 96.44 86 VAL A CA 1
ATOM 659 C C . VAL A 1 86 ? 4.977 -3.904 0.866 1 96.44 86 VAL A C 1
ATOM 661 O O . VAL A 1 86 ? 4.863 -4.578 -0.162 1 96.44 86 VAL A O 1
ATOM 664 N N . VAL A 1 87 ? 6.047 -3.256 1.271 1 95.81 87 VAL A N 1
ATOM 665 C CA . VAL A 1 87 ? 7.219 -3.262 0.405 1 95.81 87 VAL A CA 1
ATOM 666 C C . VAL A 1 87 ? 8.367 -3.986 1.101 1 95.81 87 VAL A C 1
ATOM 668 O O . VAL A 1 87 ? 8.594 -3.801 2.299 1 95.81 87 VAL A O 1
ATOM 671 N N . GLY A 1 88 ? 9.062 -4.797 0.32 1 94.75 88 GLY A N 1
ATOM 672 C CA . GLY A 1 88 ? 10.211 -5.523 0.842 1 94.75 88 GLY A CA 1
ATOM 673 C C . GLY A 1 88 ? 9.867 -6.926 1.306 1 94.75 88 GLY A C 1
ATOM 674 O O . GLY A 1 88 ? 8.727 -7.371 1.166 1 94.75 88 GLY A O 1
ATOM 675 N N . PHE A 1 89 ? 10.906 -7.637 1.786 1 94.25 89 PHE A N 1
ATOM 676 C CA . PHE A 1 89 ? 10.727 -9 2.262 1 94.25 89 PHE A CA 1
ATOM 677 C C . PHE A 1 89 ? 9.766 -9.039 3.445 1 94.25 89 PHE A C 1
ATOM 679 O O . PHE A 1 89 ? 9.836 -8.188 4.332 1 94.25 89 PHE A O 1
ATOM 686 N N . GLN A 1 90 ? 8.797 -9.906 3.381 1 94.62 90 GLN A N 1
ATOM 687 C CA . GLN A 1 90 ? 7.883 -10.203 4.477 1 94.62 90 GLN A CA 1
ATOM 688 C C . GLN A 1 90 ? 7.977 -11.672 4.887 1 94.62 90 GLN A C 1
ATOM 690 O O . GLN A 1 90 ? 7.812 -12.57 4.059 1 94.62 90 GLN A O 1
ATOM 695 N N . PRO A 1 91 ? 8.195 -11.93 6.191 1 94.69 91 PRO A N 1
ATOM 696 C CA . PRO A 1 91 ? 8.125 -13.328 6.625 1 94.69 91 PRO A CA 1
ATOM 697 C C . PRO A 1 91 ? 6.715 -13.914 6.508 1 94.69 91 PRO A C 1
ATOM 699 O O . PRO A 1 91 ? 5.742 -13.164 6.395 1 94.69 91 PRO A O 1
ATOM 702 N N . LYS A 1 92 ? 6.695 -15.203 6.562 1 95.38 92 LYS A N 1
ATOM 703 C CA . LYS A 1 92 ? 5.434 -15.906 6.367 1 95.38 92 LYS A CA 1
ATOM 704 C C . LYS A 1 92 ? 4.383 -15.453 7.375 1 95.38 92 LYS A C 1
ATOM 706 O O . LYS A 1 92 ? 3.236 -15.188 7.008 1 95.38 92 LYS A O 1
ATOM 711 N N . GLU A 1 93 ? 4.746 -15.312 8.578 1 95.31 93 GLU A N 1
ATOM 712 C CA . GLU A 1 93 ? 3.811 -14.945 9.641 1 95.31 93 GLU A CA 1
ATOM 713 C C . GLU A 1 93 ? 3.232 -13.555 9.406 1 95.31 93 GLU A C 1
ATOM 715 O O . GLU A 1 93 ? 2.045 -13.32 9.633 1 95.31 93 GLU A O 1
ATOM 720 N N . ALA A 1 94 ? 4.059 -12.688 8.953 1 94.19 94 ALA A N 1
ATOM 721 C CA . ALA A 1 94 ? 3.613 -11.328 8.68 1 94.19 94 ALA A CA 1
ATOM 722 C C . ALA A 1 94 ? 2.605 -11.297 7.535 1 94.19 94 ALA A C 1
ATOM 724 O O . ALA A 1 94 ? 1.587 -10.609 7.613 1 94.19 94 ALA A O 1
ATOM 725 N N . LEU A 1 95 ? 2.918 -12.07 6.516 1 96.25 95 LEU A N 1
ATOM 726 C CA . LEU A 1 95 ? 2.006 -12.133 5.379 1 96.25 95 LEU A CA 1
ATOM 727 C C . LEU A 1 95 ? 0.688 -12.789 5.773 1 96.25 95 LEU A C 1
ATOM 729 O O . LEU A 1 95 ? -0.381 -12.352 5.344 1 96.25 95 LEU A O 1
ATOM 733 N N . ALA A 1 96 ? 0.795 -13.781 6.598 1 95.06 96 ALA A N 1
ATOM 734 C CA . ALA A 1 96 ? -0.408 -14.469 7.07 1 95.06 96 ALA A CA 1
ATOM 735 C C . ALA A 1 96 ? -1.299 -13.516 7.867 1 95.06 96 ALA A C 1
ATOM 737 O O . ALA A 1 96 ? -2.52 -13.508 7.691 1 95.06 96 ALA A O 1
ATOM 738 N N . GLN A 1 97 ? -0.705 -12.766 8.703 1 93.38 97 GLN A N 1
ATOM 739 C CA . GLN A 1 97 ? -1.452 -11.797 9.5 1 93.38 97 GLN A CA 1
ATOM 740 C C . GLN A 1 97 ? -2.09 -10.727 8.625 1 93.38 97 GLN A C 1
ATOM 742 O O . GLN A 1 97 ? -3.229 -10.32 8.852 1 93.38 97 GLN A O 1
ATOM 747 N N . LEU A 1 98 ? -1.301 -10.32 7.715 1 93.12 98 LEU A N 1
ATOM 748 C CA . LEU A 1 98 ? -1.774 -9.328 6.754 1 93.12 98 LEU A CA 1
ATOM 749 C C . LEU A 1 98 ? -3.025 -9.82 6.035 1 93.12 98 LEU A C 1
ATOM 751 O O . LEU A 1 98 ? -4.008 -9.086 5.914 1 93.12 98 LEU A O 1
ATOM 755 N N . LEU A 1 99 ? -3.002 -11.031 5.617 1 95.88 99 LEU A N 1
ATOM 756 C CA . LEU A 1 99 ? -4.117 -11.625 4.887 1 95.88 99 LEU A CA 1
ATOM 757 C C . LEU A 1 99 ? -5.316 -11.836 5.805 1 95.88 99 LEU A C 1
ATOM 759 O O . LEU A 1 99 ? -6.461 -11.641 5.395 1 95.88 99 LEU A O 1
ATOM 763 N N . GLU A 1 100 ? -5.039 -12.18 7.004 1 93.75 100 GLU A N 1
ATOM 764 C CA . GLU A 1 100 ? -6.098 -12.43 7.977 1 93.75 100 GLU A CA 1
ATOM 765 C C . GLU A 1 100 ? -6.906 -11.172 8.25 1 93.75 100 GLU A C 1
ATOM 767 O O . GLU A 1 100 ? -8.117 -11.234 8.492 1 93.75 100 GLU A O 1
ATOM 772 N N . LYS A 1 101 ? -6.25 -10.102 8.188 1 90.81 101 LYS A N 1
ATOM 773 C CA . LYS A 1 101 ? -6.887 -8.812 8.438 1 90.81 101 LYS A CA 1
ATOM 774 C C . LYS A 1 101 ? -7.977 -8.531 7.41 1 90.81 101 LYS A C 1
ATOM 776 O O . LYS A 1 101 ? -8.875 -7.727 7.656 1 90.81 101 LYS A O 1
ATOM 781 N N . HIS A 1 102 ? -7.898 -9.156 6.277 1 92.81 102 HIS A N 1
ATOM 782 C CA . HIS A 1 102 ? -8.773 -8.773 5.172 1 92.81 102 HIS A CA 1
ATOM 783 C C . HIS A 1 102 ? -9.703 -9.914 4.789 1 92.81 102 HIS A C 1
ATOM 785 O O . HIS A 1 102 ? -10.422 -9.82 3.789 1 92.81 102 HIS A O 1
ATOM 791 N N . LYS A 1 103 ? -9.609 -11.086 5.484 1 86.69 103 LYS A N 1
ATOM 792 C CA . LYS A 1 103 ? -10.555 -12.18 5.27 1 86.69 103 LYS A CA 1
ATOM 793 C C . LYS A 1 103 ? -11.945 -11.812 5.781 1 86.69 103 LYS A C 1
ATOM 795 O O . LYS A 1 103 ? -12.078 -11.008 6.703 1 86.69 103 LYS A O 1
ATOM 800 N N . MET B 1 1 ? 4.734 17.359 15.953 1 64.94 1 MET B N 1
ATOM 801 C CA . MET B 1 1 ? 5.047 18.25 14.844 1 64.94 1 MET B CA 1
ATOM 802 C C . MET B 1 1 ? 3.787 18.625 14.078 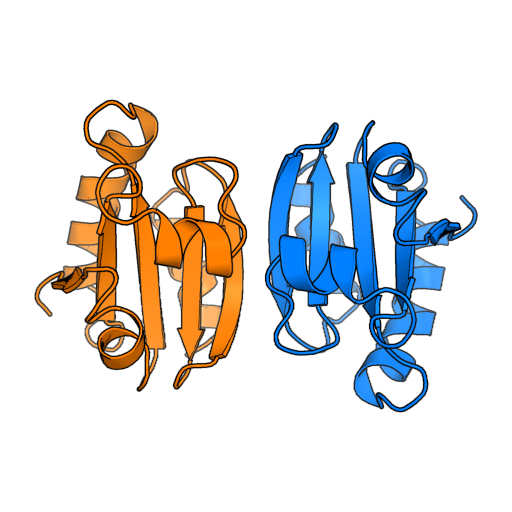1 64.94 1 MET B C 1
ATOM 804 O O . MET B 1 1 ? 2.764 17.953 14.188 1 64.94 1 MET B O 1
ATOM 808 N N . ALA B 1 2 ? 3.828 19.75 13.398 1 85.75 2 ALA B N 1
ATOM 809 C CA . ALA B 1 2 ? 2.611 20.203 12.727 1 85.75 2 ALA B CA 1
ATOM 810 C C . ALA B 1 2 ? 2.361 19.391 11.453 1 85.75 2 ALA B C 1
ATOM 812 O O . ALA B 1 2 ? 3.291 19.109 10.695 1 85.75 2 ALA B O 1
ATOM 813 N N . ILE B 1 3 ? 1.132 19 11.273 1 96 3 ILE B N 1
ATOM 814 C CA . ILE B 1 3 ? 0.698 18.297 10.07 1 96 3 ILE B CA 1
ATOM 815 C C . ILE B 1 3 ? 0.872 19.203 8.852 1 96 3 ILE B C 1
ATOM 817 O O . ILE B 1 3 ? 0.46 20.375 8.883 1 96 3 ILE B O 1
ATOM 821 N N . VAL B 1 4 ? 1.456 18.703 7.84 1 97.81 4 VAL B N 1
ATOM 822 C CA . VAL B 1 4 ? 1.771 19.469 6.641 1 97.81 4 VAL B CA 1
ATOM 823 C C . VAL B 1 4 ? 0.744 19.172 5.551 1 97.81 4 VAL B C 1
ATOM 825 O O . VAL B 1 4 ? 0.402 18.016 5.309 1 97.81 4 VAL B O 1
ATOM 828 N N . ASN B 1 5 ? 0.278 20.203 4.934 1 98.25 5 ASN B N 1
ATOM 829 C CA . ASN B 1 5 ? -0.53 20.047 3.729 1 98.25 5 ASN B CA 1
ATOM 830 C C . ASN B 1 5 ? 0.321 20.141 2.465 1 98.25 5 ASN B C 1
ATOM 832 O O . ASN B 1 5 ? 0.727 21.234 2.064 1 98.25 5 ASN B O 1
ATOM 836 N N . ALA B 1 6 ? 0.557 19.062 1.833 1 98.75 6 ALA B N 1
ATOM 837 C CA . ALA B 1 6 ? 1.422 19 0.657 1 98.75 6 ALA B CA 1
ATOM 838 C C . ALA B 1 6 ? 0.617 19.203 -0.624 1 98.75 6 ALA B C 1
ATOM 840 O O . ALA B 1 6 ? -0.615 19.156 -0.604 1 98.75 6 ALA B O 1
ATOM 841 N N . THR B 1 7 ? 1.302 19.531 -1.702 1 98.75 7 THR B N 1
ATOM 842 C CA . THR B 1 7 ? 0.774 19.672 -3.057 1 98.75 7 THR B CA 1
ATOM 843 C C . THR B 1 7 ? 1.553 18.781 -4.027 1 98.75 7 THR B C 1
ATOM 845 O O . THR B 1 7 ? 2.551 18.172 -3.652 1 98.75 7 THR B O 1
ATOM 848 N N . ASP B 1 8 ? 1.021 18.75 -5.25 1 98.75 8 ASP B N 1
ATOM 849 C CA . ASP B 1 8 ? 1.759 18.047 -6.297 1 98.75 8 ASP B CA 1
ATOM 850 C C . ASP B 1 8 ? 3.201 18.547 -6.375 1 98.75 8 ASP B C 1
ATOM 852 O O . ASP B 1 8 ? 4.117 17.766 -6.652 1 98.75 8 ASP B O 1
ATOM 856 N N . GLN B 1 9 ? 3.422 19.75 -5.973 1 98.5 9 GLN B N 1
ATOM 857 C CA . GLN B 1 9 ? 4.738 20.359 -6.133 1 98.5 9 GLN B CA 1
ATOM 858 C C . GLN B 1 9 ? 5.637 20.047 -4.938 1 98.5 9 GLN B C 1
ATOM 860 O O . GLN B 1 9 ? 6.859 20 -5.074 1 98.5 9 GLN B O 1
ATOM 865 N N . THR B 1 10 ? 5.074 19.75 -3.838 1 98.75 10 THR B N 1
ATOM 866 C CA . THR B 1 10 ? 5.902 19.719 -2.637 1 98.75 10 THR B CA 1
ATOM 867 C C . THR B 1 10 ? 5.914 18.312 -2.033 1 98.75 10 THR B C 1
ATOM 869 O O . THR B 1 10 ? 6.738 18.016 -1.169 1 98.75 10 THR B O 1
ATOM 872 N N . PHE B 1 11 ? 5.059 17.469 -2.432 1 98.75 11 PHE B N 1
ATOM 873 C CA . PHE B 1 11 ? 4.867 16.156 -1.812 1 98.75 11 PHE B CA 1
ATOM 874 C C . PHE B 1 11 ? 6.191 15.406 -1.719 1 98.75 11 PHE B C 1
ATOM 876 O O . PHE B 1 11 ? 6.531 14.867 -0.663 1 98.75 11 PHE B O 1
ATOM 883 N N . ASN B 1 12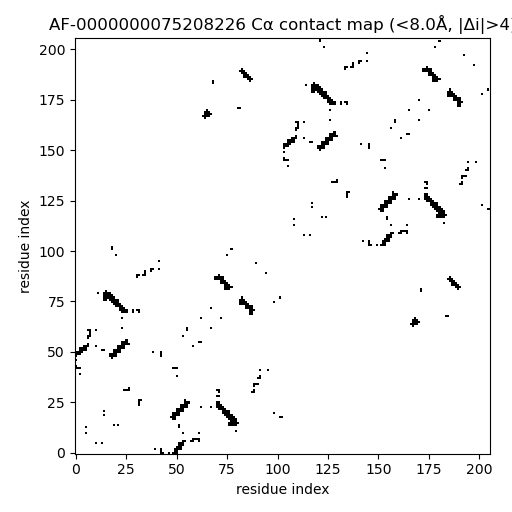 ? 6.918 15.367 -2.85 1 97.88 12 ASN B N 1
ATOM 884 C CA . ASN B 1 12 ? 8.188 14.641 -2.873 1 97.88 12 ASN B CA 1
ATOM 885 C C . ASN B 1 12 ? 9.164 15.188 -1.839 1 97.88 12 ASN B C 1
ATOM 887 O O . ASN B 1 12 ? 9.828 14.422 -1.141 1 97.88 12 ASN B O 1
ATOM 891 N N . THR B 1 13 ? 9.227 16.438 -1.739 1 98.5 13 THR B N 1
ATOM 892 C CA . THR B 1 13 ? 10.109 17.078 -0.767 1 98.5 13 THR B CA 1
ATOM 893 C C . THR B 1 13 ? 9.664 16.766 0.658 1 98.5 13 THR B C 1
ATOM 895 O O . THR B 1 13 ? 10.484 16.422 1.511 1 98.5 13 THR B O 1
ATOM 898 N N . GLU B 1 14 ? 8.367 16.734 0.835 1 98.44 14 GLU B N 1
ATOM 899 C CA . GLU B 1 14 ? 7.809 16.562 2.174 1 98.44 14 GLU B CA 1
ATOM 900 C C . GLU B 1 14 ? 7.98 15.117 2.654 1 98.44 14 GLU B C 1
ATOM 902 O O . GLU B 1 14 ? 7.949 14.852 3.859 1 98.44 14 GLU B O 1
ATOM 907 N N . THR B 1 15 ? 8.164 14.195 1.779 1 98.19 15 THR B N 1
ATOM 908 C CA . THR B 1 15 ? 8.234 12.789 2.17 1 98.19 15 THR B CA 1
ATOM 909 C C . THR B 1 15 ? 9.648 12.25 1.976 1 98.19 15 THR B C 1
ATOM 911 O O . THR B 1 15 ? 9.883 11.047 2.115 1 98.19 15 THR B O 1
ATOM 914 N N . SER B 1 16 ? 10.609 13.07 1.728 1 98.12 16 SER B N 1
ATOM 915 C CA . SER B 1 16 ? 11.914 12.648 1.225 1 98.12 16 SER B CA 1
ATOM 916 C C . SER B 1 16 ? 12.836 12.211 2.361 1 98.12 16 SER B C 1
ATOM 918 O O . SER B 1 16 ? 13.844 11.555 2.129 1 98.12 16 SER B O 1
ATOM 920 N N . GLU B 1 17 ? 12.547 12.641 3.586 1 97.69 17 GLU B N 1
ATOM 921 C CA . GLU B 1 17 ? 13.438 12.336 4.703 1 97.69 17 GLU B CA 1
ATOM 922 C C . GLU B 1 17 ? 12.648 11.875 5.926 1 97.69 17 GLU B C 1
ATOM 924 O O . GLU B 1 17 ? 11.562 12.391 6.203 1 97.69 17 GLU B O 1
ATOM 929 N N . GLY B 1 18 ? 13.25 10.859 6.586 1 97.38 18 GLY B N 1
ATOM 930 C CA . GLY B 1 18 ? 12.648 10.422 7.836 1 97.38 18 GLY B CA 1
ATOM 931 C C . GLY B 1 18 ? 11.438 9.531 7.633 1 97.38 18 GLY B C 1
ATOM 932 O O . GLY B 1 18 ? 11.266 8.938 6.562 1 97.38 18 GLY B O 1
ATOM 933 N N . LEU B 1 19 ? 10.688 9.312 8.703 1 98 19 LEU B N 1
ATOM 934 C CA . LEU B 1 19 ? 9.453 8.539 8.672 1 98 19 LEU B CA 1
ATOM 935 C C . LEU B 1 19 ? 8.242 9.453 8.508 1 98 19 LEU B C 1
ATOM 937 O O . LEU B 1 19 ? 8.031 10.359 9.312 1 98 19 LEU B O 1
ATOM 941 N N . VAL B 1 20 ? 7.504 9.203 7.43 1 98.38 20 VAL B N 1
ATOM 942 C CA . VAL B 1 20 ? 6.391 10.086 7.09 1 98.38 20 VAL B CA 1
ATOM 943 C C . VAL B 1 20 ? 5.117 9.258 6.898 1 98.38 20 VAL B C 1
ATOM 945 O O . VAL B 1 20 ? 5.137 8.219 6.238 1 98.38 20 VAL B O 1
ATOM 948 N N . LEU B 1 21 ? 4.082 9.68 7.535 1 98.56 21 LEU B N 1
ATOM 949 C CA . LEU B 1 21 ? 2.746 9.18 7.238 1 98.56 21 LEU B CA 1
ATOM 950 C C . LEU B 1 21 ? 1.982 10.156 6.352 1 98.56 21 LEU B C 1
ATOM 952 O O . LEU B 1 21 ? 1.696 11.281 6.77 1 98.56 21 LEU B O 1
ATOM 956 N N . ALA B 1 22 ? 1.687 9.68 5.16 1 98.69 22 ALA B N 1
ATOM 957 C CA . ALA B 1 22 ? 0.939 10.508 4.215 1 98.69 22 ALA B CA 1
ATOM 958 C C . ALA B 1 22 ? -0.524 10.078 4.148 1 98.69 22 ALA B C 1
ATOM 960 O O . ALA B 1 22 ? -0.824 8.898 3.951 1 98.69 22 ALA B O 1
ATOM 961 N N . ASP B 1 23 ? -1.388 11.078 4.316 1 98.75 23 ASP B N 1
ATOM 962 C CA . ASP B 1 23 ? -2.832 10.875 4.262 1 98.75 23 ASP B CA 1
ATOM 963 C C . ASP B 1 23 ? -3.422 11.445 2.977 1 98.75 23 ASP B C 1
ATOM 965 O O . ASP B 1 23 ? -3.457 12.664 2.791 1 98.75 23 ASP B O 1
ATOM 969 N N . PHE B 1 24 ? -3.777 10.57 2.088 1 98.75 24 PHE B N 1
ATOM 970 C CA . PHE B 1 24 ? -4.531 10.969 0.904 1 98.75 24 PHE B CA 1
ATOM 971 C C . PHE B 1 24 ? -6.016 11.078 1.219 1 98.75 24 PHE B C 1
ATOM 973 O O . PHE B 1 24 ? -6.66 10.078 1.548 1 98.75 24 PHE B O 1
ATOM 980 N N . TRP B 1 25 ? -6.547 12.266 1.037 1 98.25 25 TRP B N 1
ATOM 981 C CA . TRP B 1 25 ? -7.875 12.562 1.564 1 98.25 25 TRP B CA 1
ATOM 982 C C . TRP B 1 25 ? -8.633 13.516 0.641 1 98.25 25 TRP B C 1
ATOM 984 O O . TRP B 1 25 ? -8.086 13.969 -0.37 1 98.25 25 TRP B O 1
ATOM 994 N N . ALA B 1 26 ? -9.914 13.68 0.94 1 98.38 26 ALA B N 1
ATOM 995 C CA . ALA B 1 26 ? -10.758 14.695 0.323 1 98.38 26 ALA B CA 1
ATOM 996 C C . ALA B 1 26 ? -11.781 15.242 1.319 1 98.38 26 ALA B C 1
ATOM 998 O O . ALA B 1 26 ? -12.156 14.555 2.271 1 98.38 26 ALA B O 1
ATOM 999 N N . PRO B 1 27 ? -12.242 16.5 1.091 1 96.94 27 PRO B N 1
ATOM 1000 C CA . PRO B 1 27 ? -13.188 17.109 2.033 1 96.94 27 PRO B CA 1
ATOM 1001 C C . PRO B 1 27 ? -14.523 16.375 2.068 1 96.94 27 PRO B C 1
ATOM 1003 O O . PRO B 1 27 ? -15.242 16.438 3.07 1 96.94 27 PRO B O 1
ATOM 1006 N N . TRP B 1 28 ? -14.93 15.688 1.027 1 97.06 28 TRP B N 1
ATOM 1007 C CA . TRP B 1 28 ? -16.219 15.023 0.906 1 97.06 28 TRP B CA 1
ATOM 1008 C C . TRP B 1 28 ? -16.141 13.586 1.41 1 97.06 28 TRP B C 1
ATOM 1010 O O . TRP B 1 28 ? -17.141 12.859 1.392 1 97.06 28 TRP B O 1
ATOM 1020 N N . CYS B 1 29 ? -15.078 13.219 1.834 1 97.12 29 CYS B N 1
ATOM 1021 C CA . CYS B 1 29 ? -14.883 11.828 2.234 1 97.12 29 CYS B CA 1
ATOM 1022 C C . CYS B 1 29 ? -15.156 11.648 3.721 1 97.12 29 CYS B C 1
ATOM 1024 O O . CYS B 1 29 ? -14.383 12.109 4.562 1 97.12 29 CYS B O 1
ATOM 1026 N N . GLY B 1 30 ? -16.125 10.945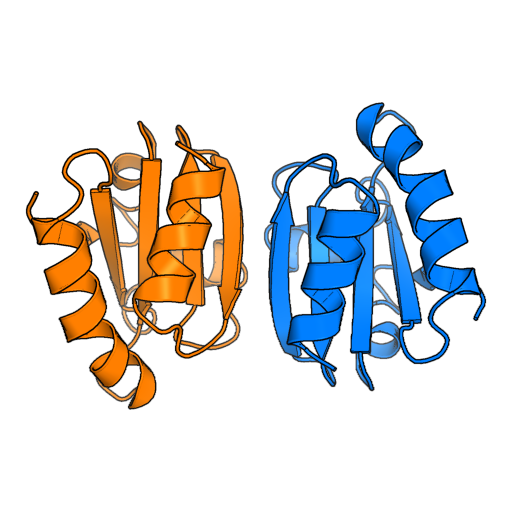 4.109 1 96.25 30 GLY B N 1
ATOM 1027 C CA . GLY B 1 30 ? -16.547 10.727 5.484 1 96.25 30 GLY B CA 1
ATOM 1028 C C . GLY B 1 30 ? -15.477 10.062 6.336 1 96.25 30 GLY B C 1
ATOM 1029 O O . GLY B 1 30 ? -15.047 10.625 7.34 1 96.25 30 GLY B O 1
ATOM 1030 N N . PRO B 1 31 ? -15.094 8.883 5.902 1 96.94 31 PRO B N 1
ATOM 1031 C CA . PRO B 1 31 ? -14.023 8.227 6.66 1 96.94 31 PRO B CA 1
ATOM 1032 C C . PRO B 1 31 ? -12.781 9.102 6.809 1 96.94 31 PRO B C 1
ATOM 1034 O O . PRO B 1 31 ? -12.109 9.055 7.84 1 96.94 31 PRO B O 1
ATOM 1037 N N . CYS B 1 32 ? -12.453 9.852 5.809 1 97.81 32 CYS B N 1
ATOM 1038 C CA . CYS B 1 32 ? -11.32 10.766 5.902 1 97.81 32 CYS B CA 1
ATOM 1039 C C . CYS B 1 32 ? -11.492 11.734 7.066 1 97.81 32 CYS B C 1
ATOM 1041 O O . CYS B 1 32 ? -10.539 12.031 7.781 1 97.81 32 CYS B O 1
ATOM 1043 N N . LYS B 1 33 ? -12.625 12.18 7.199 1 96.62 33 LYS B N 1
ATOM 1044 C CA . LYS B 1 33 ? -12.906 13.086 8.312 1 96.62 33 LYS B CA 1
ATOM 1045 C C . LYS B 1 33 ? -12.719 12.383 9.656 1 96.62 33 LYS B C 1
ATOM 1047 O O . LYS B 1 33 ? -12.281 13 10.625 1 96.62 33 LYS B O 1
ATOM 1052 N N . MET B 1 34 ? -12.992 11.102 9.656 1 96.12 34 MET B N 1
ATOM 1053 C CA . MET B 1 34 ? -12.875 10.305 10.875 1 96.12 34 MET B CA 1
ATOM 1054 C C . MET B 1 34 ? -11.406 10.078 11.227 1 96.12 34 MET B C 1
ATOM 1056 O O . MET B 1 34 ? -11.062 9.938 12.406 1 96.12 34 MET B O 1
ATOM 1060 N N . ILE B 1 35 ? -10.594 10.102 10.266 1 96.31 35 ILE B N 1
ATOM 1061 C CA . ILE B 1 35 ? -9.18 9.805 10.5 1 96.31 35 ILE B CA 1
ATOM 1062 C C . ILE B 1 35 ? -8.445 11.078 10.914 1 96.31 35 ILE B C 1
ATOM 1064 O O . ILE B 1 35 ? -7.406 11.023 11.562 1 96.31 35 ILE B O 1
ATOM 1068 N N . ALA B 1 36 ? -9.008 12.203 10.555 1 96.12 36 ALA B N 1
ATOM 1069 C CA . ALA B 1 36 ? -8.344 13.484 10.773 1 96.12 36 ALA B CA 1
ATOM 1070 C C . ALA B 1 36 ? -7.969 13.664 12.242 1 96.12 36 ALA B C 1
ATOM 1072 O O . ALA B 1 36 ? -6.809 13.93 12.562 1 96.12 36 ALA B O 1
ATOM 1073 N N . PRO B 1 37 ? -8.906 13.445 13.164 1 96.38 37 PRO B N 1
ATOM 1074 C CA . PRO B 1 37 ? -8.539 13.602 14.578 1 96.38 37 PRO B CA 1
ATOM 1075 C C . PRO B 1 37 ? -7.523 12.562 15.039 1 96.38 37 PRO B C 1
ATOM 1077 O O . PRO B 1 37 ? -6.715 12.836 15.93 1 96.38 37 PRO B O 1
ATOM 1080 N N . VAL B 1 38 ? -7.562 11.398 14.539 1 96.81 38 VAL B N 1
ATOM 1081 C CA . VAL B 1 38 ? -6.609 10.344 14.859 1 96.81 38 VAL B CA 1
ATOM 1082 C C . VAL B 1 38 ? -5.199 10.781 14.477 1 96.81 38 VAL B C 1
ATOM 1084 O O . VAL B 1 38 ? -4.254 10.602 15.25 1 96.81 38 VAL B O 1
ATOM 1087 N N . LEU B 1 39 ? -5.105 11.398 13.289 1 97.5 39 LEU B N 1
ATOM 1088 C CA . LEU B 1 39 ? -3.811 11.875 12.82 1 97.5 39 LEU B CA 1
ATOM 1089 C C . LEU B 1 39 ? -3.289 13 13.711 1 97.5 39 LEU B C 1
ATOM 1091 O O . LEU B 1 39 ? -2.086 13.078 13.969 1 97.5 39 LEU B O 1
ATOM 1095 N N . GLU B 1 40 ? -4.18 13.812 14.195 1 96.38 40 GLU B N 1
ATOM 1096 C CA . GLU B 1 40 ? -3.789 14.875 15.109 1 96.38 40 GLU B CA 1
ATOM 1097 C C . GLU B 1 40 ? -3.232 14.312 16.406 1 96.38 40 GLU B C 1
ATOM 1099 O O . GLU B 1 40 ? -2.207 14.781 16.906 1 96.38 40 GLU B O 1
ATOM 1104 N N . GLU B 1 41 ? -3.895 13.336 16.875 1 96.38 41 GLU B N 1
ATOM 1105 C CA . GLU B 1 41 ? -3.43 12.695 18.109 1 96.38 41 GLU B CA 1
ATOM 1106 C C . GLU B 1 41 ? -2.074 12.023 17.891 1 96.38 41 GLU B C 1
ATOM 1108 O O . GLU B 1 41 ? -1.178 12.156 18.734 1 96.38 41 GLU B O 1
ATOM 1113 N N . LEU B 1 42 ? -1.959 11.336 16.797 1 96.19 42 LEU B N 1
ATOM 1114 C CA . LEU B 1 42 ? -0.701 10.672 16.484 1 96.19 42 LEU B CA 1
ATOM 1115 C C . LEU B 1 42 ? 0.435 11.68 16.359 1 96.19 42 LEU B C 1
ATOM 1117 O O . LEU B 1 42 ? 1.559 11.414 16.797 1 96.19 42 LEU B O 1
ATOM 1121 N N . ASP B 1 43 ? 0.078 12.766 15.758 1 95.56 43 ASP B N 1
ATOM 1122 C CA . ASP B 1 43 ? 1.067 13.82 15.57 1 95.56 43 ASP B CA 1
ATOM 1123 C C . ASP B 1 43 ? 1.565 14.352 16.922 1 95.56 43 ASP B C 1
ATOM 1125 O O . ASP B 1 43 ? 2.754 14.633 17.078 1 95.56 43 ASP B O 1
ATOM 1129 N N . GLN B 1 44 ? 0.717 14.398 17.844 1 94.25 44 GLN B N 1
ATOM 1130 C CA . GLN B 1 44 ? 1.055 14.906 19.156 1 94.25 44 GLN B CA 1
ATOM 1131 C C . GLN B 1 44 ? 1.864 13.883 19.953 1 94.25 44 GLN B C 1
ATOM 1133 O O . GLN B 1 44 ? 2.76 14.25 20.719 1 94.25 44 GLN B O 1
ATOM 1138 N N . GLU B 1 45 ? 1.651 12.695 19.641 1 93.31 45 GLU B N 1
ATOM 1139 C CA . GLU B 1 45 ? 2.217 11.625 20.453 1 93.31 45 GLU B CA 1
ATOM 1140 C C . GLU B 1 45 ? 3.533 11.125 19.875 1 93.31 45 GLU B C 1
ATOM 1142 O O . GLU B 1 45 ? 4.301 10.445 20.562 1 93.31 45 GLU B O 1
ATOM 1147 N N . ASN B 1 46 ? 3.75 11.359 18.609 1 90.5 46 ASN B N 1
ATOM 1148 C CA . ASN B 1 46 ? 4.906 10.789 17.938 1 90.5 46 ASN B CA 1
ATOM 1149 C C . ASN B 1 46 ? 5.715 11.859 17.203 1 90.5 46 ASN B C 1
ATOM 1151 O O . ASN B 1 46 ? 5.547 12.055 16 1 90.5 46 ASN B O 1
ATOM 1155 N N . GLU B 1 47 ? 6.684 12.289 17.812 1 88.88 47 GLU B N 1
ATOM 1156 C CA . GLU B 1 47 ? 7.477 13.391 17.266 1 88.88 47 GLU B CA 1
ATOM 1157 C C . GLU B 1 47 ? 8.406 12.898 16.156 1 88.88 47 GLU B C 1
ATOM 1159 O O . GLU B 1 47 ? 8.875 13.688 15.336 1 88.88 47 GLU B O 1
ATOM 1164 N N . ALA B 1 48 ? 8.57 11.695 16.141 1 93.31 48 ALA B N 1
ATOM 1165 C CA . ALA B 1 48 ? 9.531 11.133 15.195 1 93.31 48 ALA B CA 1
ATOM 1166 C C . ALA B 1 48 ? 8.883 10.891 13.836 1 93.31 48 ALA B C 1
ATOM 1168 O O . ALA B 1 48 ? 9.562 10.57 12.859 1 93.31 48 ALA B O 1
ATOM 1169 N N . VAL B 1 49 ? 7.598 11.125 13.82 1 96.81 49 VAL B N 1
ATOM 1170 C CA . VAL B 1 49 ? 6.875 10.859 12.578 1 96.81 49 VAL B CA 1
ATOM 1171 C C . VAL B 1 49 ? 6.266 12.156 12.055 1 96.81 49 VAL B C 1
ATOM 1173 O O . VAL B 1 49 ? 5.562 12.859 12.781 1 96.81 49 VAL B O 1
ATOM 1176 N N . LYS B 1 50 ? 6.578 12.43 10.812 1 97.94 50 LYS B N 1
ATOM 1177 C CA . LYS B 1 50 ? 5.941 13.555 10.133 1 97.94 50 LYS B CA 1
ATOM 1178 C C . LYS B 1 50 ? 4.633 13.133 9.469 1 97.94 50 LYS B C 1
ATOM 1180 O O . LYS B 1 50 ? 4.574 12.086 8.812 1 97.94 50 LYS B O 1
ATOM 1185 N N . ILE B 1 51 ? 3.641 13.922 9.672 1 98.38 51 ILE B N 1
ATOM 1186 C CA . ILE B 1 51 ? 2.363 13.633 9.031 1 98.38 51 ILE B CA 1
ATOM 1187 C C . ILE B 1 51 ? 2.104 14.641 7.914 1 98.38 51 ILE B C 1
ATOM 1189 O O . ILE B 1 51 ? 2.199 15.852 8.125 1 98.38 51 ILE B O 1
ATOM 1193 N N . VAL B 1 52 ? 1.828 14.094 6.746 1 98.75 52 VAL B N 1
ATOM 1194 C CA . VAL B 1 52 ? 1.569 14.875 5.547 1 98.75 52 VAL B CA 1
ATOM 1195 C C . VAL B 1 52 ? 0.177 14.555 5.008 1 98.75 52 VAL B C 1
ATOM 1197 O O . VAL B 1 52 ? -0.23 13.391 4.973 1 98.75 52 VAL B O 1
ATOM 1200 N N . LYS B 1 53 ? -0.544 15.602 4.656 1 98.75 53 LYS B N 1
ATOM 1201 C CA . LYS B 1 53 ? -1.855 15.43 4.039 1 98.75 53 LYS B CA 1
ATOM 1202 C C . LYS B 1 53 ? -1.845 15.891 2.586 1 98.75 53 LYS B C 1
ATOM 1204 O O . LYS B 1 53 ? -1.233 16.906 2.256 1 98.75 53 LYS B O 1
ATOM 1209 N N . LEU B 1 54 ? -2.498 15.109 1.766 1 98.88 54 LEU B N 1
ATOM 1210 C CA . LEU B 1 54 ? -2.633 15.477 0.36 1 98.88 54 LEU B CA 1
ATOM 1211 C C . LEU B 1 54 ? -4.078 15.328 -0.104 1 98.88 54 LEU B C 1
ATOM 1213 O O . LEU B 1 54 ? -4.617 14.219 -0.13 1 98.88 54 LEU B O 1
ATOM 1217 N N . ASP B 1 55 ? -4.703 16.5 -0.486 1 98.75 55 ASP B N 1
ATOM 1218 C CA . ASP B 1 55 ? -6.039 16.5 -1.071 1 98.75 55 ASP B CA 1
ATOM 1219 C C . ASP B 1 55 ? -6.012 15.984 -2.508 1 98.75 55 ASP B C 1
ATOM 1221 O O . ASP B 1 55 ? -5.453 16.641 -3.396 1 98.75 55 ASP B O 1
ATOM 1225 N N . VAL B 1 56 ? -6.699 14.828 -2.723 1 98.38 56 VAL B N 1
ATOM 1226 C CA . VAL B 1 56 ? -6.551 14.148 -4.004 1 98.38 56 VAL B CA 1
ATOM 1227 C C . VAL B 1 56 ? -7.301 14.914 -5.09 1 98.38 56 VAL B C 1
ATOM 1229 O O . VAL B 1 56 ? -6.977 14.812 -6.273 1 98.38 56 VAL B O 1
ATOM 1232 N N . ASP B 1 57 ? -8.328 15.68 -4.727 1 98.25 57 ASP B N 1
ATOM 1233 C CA . ASP B 1 57 ? -9.078 16.453 -5.711 1 98.25 57 ASP B CA 1
ATOM 1234 C C . ASP B 1 57 ? -8.219 17.578 -6.301 1 98.25 57 ASP B C 1
ATOM 1236 O O . ASP B 1 57 ? -8.312 17.875 -7.488 1 98.25 57 ASP B O 1
ATOM 1240 N N . GLU B 1 58 ? -7.344 18.062 -5.52 1 98.31 58 GLU B N 1
ATOM 1241 C CA . GLU B 1 58 ? -6.543 19.219 -5.926 1 98.31 58 GLU B CA 1
ATOM 1242 C C . GLU B 1 58 ? -5.16 18.781 -6.41 1 98.31 58 GLU B C 1
ATOM 1244 O O . GLU B 1 58 ? -4.418 19.594 -6.973 1 98.31 58 GLU B O 1
ATOM 1249 N N . ASN B 1 59 ? -4.852 17.562 -6.172 1 98.56 59 ASN B N 1
ATOM 1250 C CA . ASN B 1 59 ? -3.506 17.078 -6.453 1 98.56 59 ASN B CA 1
ATOM 1251 C C . ASN B 1 59 ? -3.539 15.711 -7.141 1 98.56 59 ASN B C 1
ATOM 1253 O O . ASN B 1 59 ? -3.033 14.727 -6.598 1 98.56 59 ASN B O 1
ATOM 1257 N N . GLN B 1 60 ? -3.984 15.68 -8.336 1 97.38 60 GLN B N 1
ATOM 1258 C CA . GLN B 1 60 ? -4.273 14.445 -9.062 1 97.38 60 GLN B CA 1
ATOM 1259 C C . GLN B 1 60 ? -2.996 13.805 -9.594 1 97.38 60 GLN B C 1
ATOM 1261 O O . GLN B 1 60 ? -2.93 12.586 -9.75 1 97.38 60 GLN B O 1
ATOM 1266 N N . GLU B 1 61 ? -2.027 14.602 -9.797 1 97.5 61 GLU B N 1
ATOM 1267 C CA . GLU B 1 61 ? -0.776 14.055 -10.312 1 97.5 61 GLU B CA 1
ATOM 1268 C C . GLU B 1 61 ? -0.133 13.102 -9.305 1 97.5 61 GLU B C 1
ATOM 1270 O O . GLU B 1 61 ? 0.194 11.969 -9.641 1 97.5 61 GLU B O 1
ATOM 1275 N N . THR B 1 62 ? 0.005 13.562 -8.086 1 97.44 62 THR B N 1
ATOM 1276 C CA . THR B 1 62 ? 0.604 12.742 -7.039 1 97.44 62 THR B CA 1
ATOM 1277 C C . THR B 1 62 ? -0.272 11.531 -6.73 1 97.44 62 THR B C 1
ATOM 1279 O O . THR B 1 62 ? 0.229 10.414 -6.602 1 97.44 62 THR B O 1
ATOM 1282 N N . ALA B 1 63 ? -1.596 11.75 -6.641 1 96.81 63 ALA B N 1
ATOM 1283 C CA . ALA B 1 63 ? -2.518 10.641 -6.402 1 96.81 63 ALA B CA 1
ATOM 1284 C C . ALA B 1 63 ? -2.385 9.57 -7.488 1 96.81 63 ALA B C 1
ATOM 1286 O O . ALA B 1 63 ? -2.361 8.375 -7.195 1 96.81 63 ALA B O 1
ATOM 1287 N N . GLY B 1 64 ? -2.307 10.055 -8.719 1 94.56 64 GLY B N 1
ATOM 1288 C CA . GLY B 1 64 ? -2.125 9.133 -9.828 1 94.56 64 GLY B CA 1
ATOM 1289 C C . GLY B 1 64 ? -0.798 8.398 -9.789 1 94.56 64 GLY B C 1
ATOM 1290 O O . GLY B 1 64 ? -0.743 7.195 -10.031 1 94.56 64 GLY B O 1
ATOM 1291 N N . LYS B 1 65 ? 0.278 9.07 -9.453 1 93.88 65 LYS B N 1
ATOM 1292 C CA . LYS B 1 65 ? 1.619 8.492 -9.391 1 93.88 65 LYS B CA 1
ATOM 1293 C C . LYS B 1 65 ? 1.672 7.32 -8.422 1 93.88 65 LYS B C 1
ATOM 1295 O O . LYS B 1 65 ? 2.326 6.309 -8.688 1 93.88 65 LYS B O 1
ATOM 1300 N N . TYR B 1 66 ? 0.962 7.465 -7.34 1 95.12 66 TYR B N 1
ATOM 1301 C CA . TYR B 1 66 ? 1.027 6.438 -6.309 1 95.12 66 TYR B CA 1
ATOM 1302 C C . TYR B 1 66 ? -0.16 5.488 -6.41 1 95.12 66 TYR B C 1
ATOM 1304 O O . TYR B 1 66 ? -0.39 4.672 -5.512 1 95.12 66 TYR B O 1
ATOM 1312 N N . GLY B 1 67 ? -0.916 5.668 -7.441 1 91.5 67 GLY B N 1
ATOM 1313 C CA . GLY B 1 67 ? -1.979 4.715 -7.723 1 91.5 67 GLY B CA 1
ATOM 1314 C C . GLY B 1 67 ? -3.092 4.746 -6.695 1 91.5 67 GLY B C 1
ATOM 1315 O O . GLY B 1 67 ? -3.646 3.703 -6.34 1 91.5 67 GLY B O 1
ATOM 1316 N N . VAL B 1 68 ? -3.432 5.902 -6.188 1 95.06 68 VAL B N 1
ATOM 1317 C CA . VAL B 1 68 ? -4.508 6.02 -5.207 1 95.06 68 VAL B CA 1
ATOM 1318 C C . VAL B 1 68 ? -5.859 5.836 -5.898 1 95.06 68 VAL B C 1
ATOM 1320 O O . VAL B 1 68 ? -6.25 6.652 -6.734 1 95.06 68 VAL B O 1
ATOM 1323 N N . MET B 1 69 ? -6.477 4.785 -5.504 1 89.44 69 MET B N 1
ATOM 1324 C CA . MET B 1 69 ? -7.734 4.441 -6.164 1 89.44 69 MET B CA 1
ATOM 1325 C C . MET B 1 69 ? -8.914 4.641 -5.223 1 89.44 69 MET B C 1
ATOM 1327 O O . MET B 1 69 ? -10.062 4.676 -5.664 1 89.44 69 MET B O 1
ATOM 1331 N N . SER B 1 70 ? -8.664 4.68 -4.023 1 94 70 SER B N 1
ATOM 1332 C CA . SER B 1 70 ? -9.664 4.898 -2.98 1 94 70 SER B CA 1
ATOM 1333 C C . SER B 1 70 ? -9.102 5.746 -1.847 1 94 70 SER B C 1
ATOM 1335 O O . SER B 1 70 ? -7.883 5.871 -1.705 1 94 70 SER B O 1
ATOM 1337 N N . ILE B 1 71 ? -10.008 6.41 -1.164 1 96.81 71 ILE B N 1
ATOM 1338 C CA . ILE B 1 71 ? -9.586 7.203 -0.014 1 96.81 71 ILE B CA 1
ATOM 1339 C C . ILE B 1 71 ? -10.469 6.871 1.189 1 96.81 71 ILE B C 1
ATOM 1341 O O . ILE B 1 71 ? -11.641 6.523 1.032 1 96.81 71 ILE B O 1
ATOM 1345 N N . PRO B 1 72 ? -9.945 7.035 2.402 1 98.19 72 PRO B N 1
ATOM 1346 C CA . PRO B 1 72 ? -8.57 7.441 2.666 1 98.19 72 PRO B CA 1
ATOM 1347 C C . PRO B 1 72 ? -7.551 6.367 2.291 1 98.19 72 PRO B C 1
ATOM 1349 O O . PRO B 1 72 ? -7.844 5.172 2.393 1 98.19 72 PRO B O 1
ATOM 1352 N N . THR B 1 73 ? -6.449 6.711 1.735 1 98.25 73 THR B N 1
ATOM 1353 C CA . THR B 1 73 ? -5.242 5.906 1.604 1 98.25 73 THR B CA 1
ATOM 1354 C C . THR B 1 73 ? -4.109 6.484 2.449 1 98.25 73 THR B C 1
ATOM 1356 O O . THR B 1 73 ? -3.82 7.68 2.373 1 98.25 73 THR B O 1
ATOM 1359 N N . LEU B 1 74 ? -3.58 5.625 3.303 1 98.44 74 LEU B N 1
ATOM 1360 C CA . LEU B 1 74 ? -2.465 6.016 4.16 1 98.44 74 LEU B CA 1
ATOM 1361 C C . LEU B 1 74 ? -1.177 5.328 3.723 1 98.44 74 LEU B C 1
ATOM 1363 O O . LEU B 1 74 ? -1.136 4.102 3.59 1 98.44 74 LEU B O 1
ATOM 1367 N N . MET B 1 75 ? -0.166 6.16 3.514 1 98.12 75 MET B N 1
ATOM 1368 C CA . MET B 1 75 ? 1.12 5.645 3.053 1 98.12 75 MET B CA 1
ATOM 1369 C C . MET B 1 75 ? 2.236 6.016 4.023 1 98.12 75 MET B C 1
ATOM 1371 O O . MET B 1 75 ? 2.275 7.137 4.531 1 98.12 75 MET B O 1
ATOM 1375 N N . VAL B 1 76 ? 3.107 5.047 4.27 1 98.12 76 VAL B N 1
ATOM 1376 C CA . VAL B 1 76 ? 4.293 5.281 5.086 1 98.12 76 VAL B CA 1
ATOM 1377 C C . VAL B 1 76 ? 5.527 5.367 4.191 1 98.12 76 VAL B C 1
ATOM 1379 O O . VAL B 1 76 ? 5.793 4.461 3.4 1 98.12 76 VAL B O 1
ATOM 1382 N N . PHE B 1 77 ? 6.137 6.48 4.312 1 98 77 PHE B N 1
ATOM 1383 C CA . PHE B 1 77 ? 7.406 6.68 3.625 1 98 77 PHE B CA 1
ATOM 1384 C C . PHE B 1 77 ? 8.562 6.684 4.613 1 98 77 PHE B C 1
ATOM 1386 O O . PHE B 1 77 ? 8.445 7.219 5.719 1 98 77 PHE B O 1
ATOM 1393 N N . LYS B 1 78 ? 9.664 6.102 4.223 1 97.44 78 LYS B N 1
ATOM 1394 C CA . LYS B 1 78 ? 10.922 6.176 4.953 1 97.44 78 LYS B CA 1
ATOM 1395 C C . LYS B 1 78 ? 12.055 6.664 4.051 1 97.44 78 LYS B C 1
ATOM 1397 O O . LYS B 1 78 ? 12.453 5.965 3.119 1 97.44 78 LYS B O 1
ATOM 1402 N N . ASP B 1 79 ? 12.445 7.863 4.285 1 97.19 79 ASP B N 1
ATOM 1403 C CA . ASP B 1 79 ? 13.516 8.484 3.514 1 97.19 79 ASP B CA 1
ATOM 1404 C C . ASP B 1 79 ? 13.203 8.461 2.02 1 97.19 79 ASP B C 1
ATOM 1406 O O . ASP B 1 79 ? 14.039 8.07 1.207 1 97.19 79 ASP B O 1
ATOM 1410 N N . GLY B 1 80 ? 11.969 8.719 1.745 1 96.25 80 GLY B N 1
ATOM 1411 C CA . GLY B 1 80 ? 11.547 8.93 0.37 1 96.25 80 GLY B CA 1
ATOM 1412 C C . GLY B 1 80 ? 10.984 7.672 -0.275 1 96.25 80 GLY B C 1
ATOM 1413 O O . GLY B 1 80 ? 10.422 7.73 -1.368 1 96.25 80 GLY B O 1
ATOM 1414 N N . GLU B 1 81 ? 11.133 6.543 0.424 1 94.75 81 GLU B N 1
ATOM 1415 C CA . GLU B 1 81 ? 10.672 5.273 -0.131 1 94.75 81 GLU B CA 1
ATOM 1416 C C . GLU B 1 81 ? 9.328 4.863 0.474 1 94.75 81 GLU B C 1
ATOM 1418 O O . GLU B 1 81 ? 9.156 4.891 1.694 1 94.75 81 GLU B O 1
ATOM 1423 N N . LEU B 1 82 ? 8.344 4.559 -0.392 1 96.44 82 LEU B N 1
ATOM 1424 C CA . LEU B 1 82 ? 7.098 3.969 0.089 1 96.44 82 LEU B CA 1
ATOM 1425 C C . LEU B 1 82 ? 7.348 2.586 0.683 1 96.44 82 LEU B C 1
ATOM 1427 O O . LEU B 1 82 ? 7.859 1.695 -0 1 96.44 82 LEU B O 1
ATOM 1431 N N . VAL B 1 83 ? 6.977 2.426 1.943 1 95.94 83 VAL B N 1
ATOM 1432 C CA . VAL B 1 83 ? 7.316 1.154 2.576 1 95.94 83 VAL B CA 1
ATOM 1433 C C . VAL B 1 83 ? 6.035 0.411 2.957 1 95.94 83 VAL B C 1
ATOM 1435 O O . VAL B 1 83 ? 6.059 -0.801 3.184 1 95.94 83 VAL B O 1
ATOM 1438 N N . GLU B 1 84 ? 4.926 1.137 3.068 1 96.62 84 GLU B N 1
ATOM 1439 C CA . GLU B 1 84 ? 3.656 0.494 3.389 1 96.62 84 GLU B CA 1
ATOM 1440 C C . GLU B 1 84 ? 2.475 1.379 3.002 1 96.62 84 GLU B C 1
ATOM 1442 O O . GLU B 1 84 ? 2.586 2.607 3.008 1 96.62 84 GLU B O 1
ATOM 1447 N N . GLN B 1 85 ? 1.412 0.75 2.621 1 96.94 85 GLN B N 1
ATOM 1448 C CA . GLN B 1 85 ? 0.167 1.437 2.293 1 96.94 85 GLN B CA 1
ATOM 1449 C C . GLN B 1 85 ? -1.041 0.673 2.83 1 96.94 85 GLN B C 1
ATOM 1451 O O . GLN B 1 85 ? -1.093 -0.556 2.742 1 96.94 85 GLN B O 1
ATOM 1456 N N . VAL B 1 86 ? -1.929 1.416 3.438 1 96.44 86 VAL B N 1
ATOM 1457 C CA . VAL B 1 86 ? -3.213 0.861 3.854 1 96.44 86 VAL B CA 1
ATOM 1458 C C . VAL B 1 86 ? -4.348 1.73 3.32 1 96.44 86 VAL B C 1
ATOM 1460 O O . VAL B 1 86 ? -4.207 2.951 3.211 1 96.44 86 VAL B O 1
ATOM 1463 N N . VAL B 1 87 ? -5.426 1.027 3.012 1 95.75 87 VAL B N 1
ATOM 1464 C CA . VAL B 1 87 ? -6.559 1.728 2.42 1 95.75 87 VAL B CA 1
ATOM 146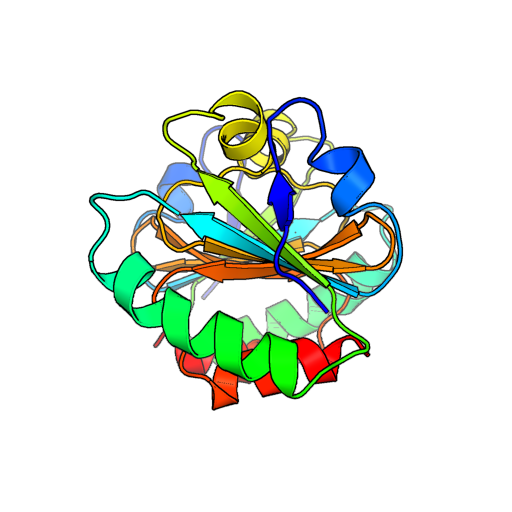5 C C . VAL B 1 87 ? -7.758 1.667 3.367 1 95.75 87 VAL B C 1
ATOM 1467 O O . VAL B 1 87 ? -8.031 0.624 3.965 1 95.75 87 VAL B O 1
ATOM 1470 N N . GLY B 1 88 ? -8.422 2.811 3.492 1 94.75 88 GLY B N 1
ATOM 1471 C CA . GLY B 1 88 ? -9.602 2.883 4.332 1 94.75 88 GLY B CA 1
ATOM 1472 C C . GLY B 1 88 ? -9.312 3.391 5.73 1 94.75 88 GLY B C 1
ATOM 1473 O O . GLY B 1 88 ? -8.172 3.746 6.043 1 94.75 88 GLY B O 1
ATOM 1474 N N . PHE B 1 89 ? -10.398 3.494 6.535 1 94.31 89 PHE B N 1
ATOM 1475 C CA . PHE B 1 89 ? -10.266 3.975 7.906 1 94.31 89 PHE B CA 1
ATOM 1476 C C . PHE B 1 89 ? -9.367 3.051 8.719 1 94.31 89 PHE B C 1
ATOM 1478 O O . PHE B 1 89 ? -9.461 1.827 8.609 1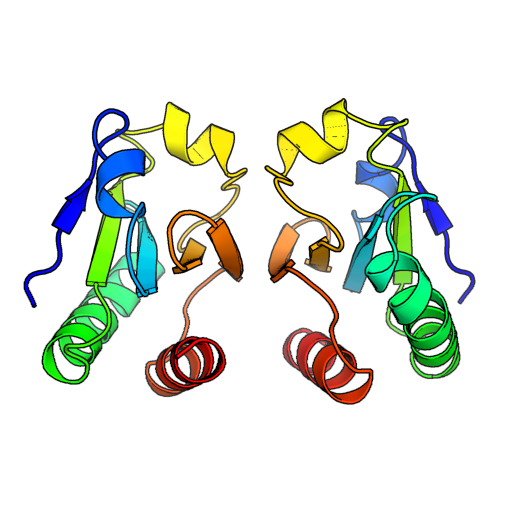 94.31 89 PHE B O 1
ATOM 1485 N N . GLN B 1 90 ? -8.398 3.604 9.398 1 94.69 90 GLN B N 1
ATOM 1486 C CA . GLN B 1 90 ? -7.547 2.914 10.359 1 94.69 90 GLN B CA 1
ATOM 1487 C C . GLN B 1 90 ? -7.688 3.514 11.758 1 94.69 90 GLN B C 1
ATOM 1489 O O . GLN B 1 90 ? -7.508 4.719 11.938 1 94.69 90 GLN B O 1
ATOM 1494 N N . PRO B 1 91 ? -7.969 2.662 12.766 1 94.81 91 PRO B N 1
ATOM 1495 C CA . PRO B 1 91 ? -7.945 3.201 14.125 1 94.81 91 PRO B CA 1
ATOM 1496 C C . PRO B 1 91 ? -6.547 3.621 14.57 1 94.81 91 PRO B C 1
ATOM 1498 O O . PRO B 1 91 ? -5.555 3.225 13.961 1 94.81 91 PRO B O 1
ATOM 1501 N N . LYS B 1 92 ? -6.566 4.387 15.609 1 95.44 92 LYS B N 1
ATOM 1502 C CA . LYS B 1 92 ? -5.312 4.957 16.094 1 95.44 92 LYS B CA 1
ATOM 1503 C C . LYS B 1 92 ? -4.297 3.863 16.406 1 95.44 92 LYS B C 1
ATOM 1505 O O . LYS B 1 92 ? -3.131 3.961 16.031 1 95.44 92 LYS B O 1
ATOM 1510 N N . GLU B 1 93 ? -4.695 2.846 17.047 1 95.38 93 GLU B N 1
ATOM 1511 C CA . GLU B 1 93 ? -3.801 1.769 17.453 1 95.38 93 GLU B CA 1
ATOM 1512 C C . GLU B 1 93 ? -3.184 1.069 16.25 1 95.38 93 GLU B C 1
ATOM 1514 O O . GLU B 1 93 ? -2.002 0.717 16.266 1 95.38 93 GLU B O 1
ATOM 1519 N N . ALA B 1 94 ? -3.98 0.89 15.258 1 94.31 94 ALA B N 1
ATOM 1520 C CA . ALA B 1 94 ? -3.492 0.242 14.039 1 94.31 94 ALA B CA 1
ATOM 1521 C C . ALA B 1 94 ? -2.434 1.097 13.352 1 94.31 94 ALA B C 1
ATOM 1523 O O . ALA B 1 94 ? -1.404 0.583 12.906 1 94.31 94 ALA B O 1
ATOM 1524 N N . LEU B 1 95 ? -2.709 2.387 13.297 1 96.31 95 LEU B N 1
ATOM 1525 C CA . LEU B 1 95 ? -1.75 3.295 12.672 1 96.31 95 LEU B CA 1
ATOM 1526 C C . LEU B 1 95 ? -0.466 3.369 13.492 1 96.31 95 LEU B C 1
ATOM 1528 O O . LEU B 1 95 ? 0.631 3.412 12.938 1 96.31 95 LEU B O 1
ATOM 1532 N N . ALA B 1 96 ? -0.642 3.346 14.781 1 95.12 96 ALA B N 1
ATOM 1533 C CA . ALA B 1 96 ? 0.523 3.381 15.664 1 95.12 96 ALA B CA 1
ATOM 1534 C C . ALA B 1 96 ? 1.399 2.148 15.461 1 95.12 96 ALA B C 1
ATOM 1536 O O . ALA B 1 96 ? 2.627 2.254 15.406 1 95.12 96 ALA B O 1
ATOM 1537 N N . GLN B 1 97 ? 0.787 1.032 15.375 1 93.31 97 GLN B N 1
ATOM 1538 C CA . GLN B 1 97 ? 1.521 -0.21 15.156 1 93.31 97 GLN B CA 1
ATOM 1539 C C . GLN B 1 97 ? 2.219 -0.206 13.797 1 93.31 97 GLN B C 1
ATOM 1541 O O . GLN B 1 97 ? 3.357 -0.666 13.68 1 93.31 97 GLN B O 1
ATOM 1546 N N . LEU B 1 98 ? 1.479 0.262 12.883 1 93.12 98 LEU B N 1
ATOM 1547 C CA . LEU B 1 98 ? 2.018 0.379 11.531 1 93.12 98 LEU B CA 1
ATOM 1548 C C . LEU B 1 98 ? 3.287 1.224 11.523 1 93.12 98 LEU B C 1
ATOM 1550 O O . LEU B 1 98 ? 4.289 0.839 10.914 1 93.12 98 LEU B O 1
ATOM 1554 N N . LEU B 1 99 ? 3.254 2.303 12.188 1 95.81 99 LEU B N 1
ATOM 1555 C CA . LEU B 1 99 ? 4.387 3.223 12.242 1 95.81 99 LEU B CA 1
ATOM 1556 C C . LEU B 1 99 ? 5.539 2.619 13.039 1 95.81 99 LEU B C 1
ATOM 1558 O O . LEU B 1 99 ? 6.707 2.793 12.672 1 95.81 99 LEU B O 1
ATOM 1562 N N . GLU B 1 100 ? 5.207 1.902 14.047 1 93.81 100 GLU B N 1
ATOM 1563 C CA . GLU B 1 100 ? 6.219 1.281 14.898 1 93.81 100 GLU B CA 1
ATOM 1564 C C . GLU B 1 100 ? 7.043 0.259 14.117 1 93.81 100 GLU B C 1
ATOM 1566 O O . GLU B 1 100 ? 8.234 0.091 14.375 1 93.81 100 GLU B O 1
ATOM 1571 N N . LYS B 1 101 ? 6.41 -0.345 13.203 1 90.75 101 LYS B N 1
ATOM 1572 C CA . LYS B 1 101 ? 7.066 -1.358 12.383 1 90.75 101 LYS B CA 1
ATOM 1573 C C . LYS B 1 101 ? 8.211 -0.753 11.57 1 90.75 101 LYS B C 1
ATOM 1575 O O . LYS B 1 101 ? 9.117 -1.468 11.141 1 90.75 101 LYS B O 1
ATOM 1580 N N . HIS B 1 102 ? 8.148 0.518 11.344 1 92.69 102 HIS B N 1
ATOM 1581 C CA . HIS B 1 102 ? 9.078 1.122 10.398 1 92.69 102 HIS B CA 1
ATOM 1582 C C . HIS B 1 102 ? 10 2.123 11.086 1 92.69 102 HIS B C 1
ATOM 1584 O O . HIS B 1 102 ? 10.758 2.836 10.422 1 92.69 102 HIS B O 1
ATOM 1590 N N . LYS B 1 103 ? 9.844 2.322 12.422 1 87.19 103 LYS B N 1
ATOM 1591 C CA . LYS B 1 103 ? 10.766 3.158 13.18 1 87.19 103 LYS B CA 1
ATOM 1592 C C . LYS B 1 103 ? 12.148 2.521 13.258 1 87.19 103 LYS B C 1
ATOM 1594 O O . LYS B 1 103 ? 12.281 1.297 13.195 1 87.19 103 LYS B O 1
#

InterPro domains:
  IPR005746 Thioredoxin [PIRSF000077] (2-102)
  IPR005746 Thioredoxin [TIGR01068] (8-102)
  IPR013766 Thioredoxin domain [PF00085] (4-100)
  IPR013766 Thioredoxin domain [PS51352] (1-103)
  IPR017937 Thioredoxin, conserved site [PS00194] (21-39)
  IPR036249 Thioredoxin-like superfamily [SSF52833] (3-102)

Radius of gyration: 16.65 Å; Cα contacts (8 Å, |Δi|>4): 407; chains: 2; bounding box: 34×45×40 Å

Organism: NCBI:txid2021314